Protein AF-A0A6M5IWA2-F1 (afdb_monomer)

Sequence (298 aa):
MAVDDEVVAKAHSWREEVDQLFGLRWDTLVEWVVITWVSVWLYSSWVAHPDAAFPSEGPIEWTAGLFRALSIDPPGWLTGVTPWLTDASRSWLLGLSVVLSAVFVTLSVKRRNRVGLRFLALVMLVIALEIGDSIWPVFLILALAAVPAICAAVAGVVENLRADDRRDDLHDGFFLPSIVLRQYVEGVLLLFAMPVLAPFILLYRLVTSYRVELPYDPSAELARLVAEELEEGSRSVQKTDALLAVSALAAIQTAGSSPRSSRDIASMLHHRVRDRRELRQRLERDRRDREWDALRRR

Structure (mmCIF, N/CA/C/O backbone):
data_AF-A0A6M5IWA2-F1
#
_entry.id   AF-A0A6M5IWA2-F1
#
loop_
_atom_site.group_PDB
_atom_site.id
_atom_site.type_symbol
_atom_site.label_atom_id
_atom_site.label_alt_id
_atom_site.label_comp_id
_atom_site.label_asym_id
_atom_site.label_entity_id
_atom_site.label_seq_id
_atom_site.pdbx_PDB_ins_code
_atom_site.Cartn_x
_atom_site.Cartn_y
_atom_site.Cartn_z
_atom_site.occupancy
_atom_site.B_iso_or_equiv
_atom_site.auth_seq_id
_atom_site.auth_comp_id
_atom_site.auth_asym_id
_atom_site.auth_atom_id
_atom_site.pdbx_PDB_model_num
ATOM 1 N N . MET A 1 1 ? 55.230 -0.125 21.392 1.00 35.22 1 MET A N 1
ATOM 2 C CA . MET A 1 1 ? 54.477 0.840 20.563 1.00 35.22 1 MET A CA 1
ATOM 3 C C . MET A 1 1 ? 53.828 0.017 19.459 1.00 35.22 1 MET A C 1
ATOM 5 O O . MET A 1 1 ? 54.472 -0.281 18.471 1.00 35.22 1 MET A O 1
ATOM 9 N N . ALA A 1 2 ? 52.821 -0.766 19.839 1.00 32.81 2 ALA A N 1
ATOM 10 C CA . ALA A 1 2 ? 51.404 -0.389 19.802 1.00 32.81 2 ALA A CA 1
ATOM 11 C C . ALA A 1 2 ? 50.907 -0.376 18.349 1.00 32.81 2 ALA A C 1
ATOM 13 O O . ALA A 1 2 ? 50.798 0.675 17.732 1.00 32.81 2 ALA A O 1
ATOM 14 N N . VAL A 1 3 ? 50.686 -1.581 17.816 1.00 32.78 3 VAL A N 1
ATOM 15 C CA . VAL A 1 3 ? 49.756 -1.818 16.707 1.00 32.78 3 VAL A CA 1
ATOM 16 C C . VAL A 1 3 ? 48.458 -2.257 17.378 1.00 32.78 3 VAL A C 1
ATOM 18 O O . VAL A 1 3 ? 48.142 -3.439 17.439 1.00 32.78 3 VAL A O 1
ATOM 21 N N . ASP A 1 4 ? 47.804 -1.287 18.010 1.00 43.91 4 ASP A N 1
ATOM 22 C CA . ASP A 1 4 ? 46.372 -1.325 18.277 1.00 43.91 4 ASP A CA 1
ATOM 23 C C . ASP A 1 4 ? 45.757 -0.495 17.158 1.00 43.91 4 ASP A C 1
ATOM 25 O O . ASP A 1 4 ? 45.704 0.723 17.250 1.00 43.91 4 ASP A O 1
ATOM 29 N N . ASP A 1 5 ? 45.361 -1.163 16.083 1.00 34.88 5 ASP A N 1
ATOM 30 C CA . ASP A 1 5 ? 44.364 -0.640 15.158 1.00 34.88 5 ASP A CA 1
ATOM 31 C C . ASP A 1 5 ? 43.337 -1.754 15.004 1.00 34.88 5 ASP A C 1
ATOM 33 O O . ASP A 1 5 ? 43.398 -2.609 14.121 1.00 34.88 5 ASP A O 1
ATOM 37 N N . GLU A 1 6 ? 42.468 -1.799 16.012 1.00 34.47 6 GLU A N 1
ATOM 38 C CA . GLU A 1 6 ? 41.040 -1.967 15.823 1.00 34.47 6 GLU A CA 1
ATOM 39 C C . GLU A 1 6 ? 40.648 -2.813 14.601 1.00 34.47 6 GLU A C 1
ATOM 41 O O . GLU A 1 6 ? 40.246 -2.327 13.540 1.00 34.47 6 GLU A O 1
ATOM 46 N N . VAL A 1 7 ? 40.567 -4.122 14.833 1.00 36.66 7 VAL A N 1
ATOM 47 C CA . VAL A 1 7 ? 39.405 -4.867 14.351 1.00 36.66 7 VAL A CA 1
ATOM 48 C C . VAL A 1 7 ? 38.190 -4.224 15.029 1.00 36.66 7 VAL A C 1
ATOM 50 O O . VAL A 1 7 ? 37.669 -4.737 16.018 1.00 36.66 7 VAL A O 1
ATOM 53 N N . VAL A 1 8 ? 37.753 -3.054 14.538 1.00 36.94 8 VAL A N 1
ATOM 54 C CA . VAL A 1 8 ? 36.391 -2.586 14.765 1.00 36.94 8 VAL A CA 1
ATOM 55 C C . VAL A 1 8 ? 35.547 -3.641 14.074 1.00 36.94 8 VAL A C 1
ATOM 57 O O . VAL A 1 8 ? 35.307 -3.585 12.867 1.00 36.94 8 VAL A O 1
ATOM 60 N N . ALA A 1 9 ? 35.131 -4.643 14.845 1.00 40.31 9 ALA A N 1
ATOM 61 C CA . ALA A 1 9 ? 33.914 -5.371 14.583 1.00 40.31 9 ALA A CA 1
ATOM 62 C C . ALA A 1 9 ? 32.833 -4.295 14.477 1.00 40.31 9 ALA A C 1
ATOM 64 O O . ALA A 1 9 ? 32.270 -3.850 15.477 1.00 40.31 9 ALA A O 1
ATOM 65 N N . LYS A 1 10 ? 32.631 -3.777 13.259 1.00 37.94 10 LYS A N 1
ATOM 66 C CA . LYS A 1 10 ? 31.481 -2.954 12.928 1.00 37.94 10 LYS A CA 1
ATOM 67 C C . LYS A 1 10 ? 30.311 -3.843 13.284 1.00 37.94 10 LYS A C 1
ATOM 69 O O . LYS A 1 10 ? 30.059 -4.814 12.580 1.00 37.94 10 LYS A O 1
ATOM 74 N N . ALA A 1 11 ? 29.676 -3.559 14.417 1.00 35.72 11 ALA A N 1
ATOM 75 C CA . ALA A 1 11 ? 28.404 -4.151 14.754 1.00 35.72 11 ALA A CA 1
ATOM 76 C C . ALA A 1 11 ? 27.515 -3.904 13.537 1.00 35.72 11 ALA A C 1
ATOM 78 O O . ALA A 1 11 ? 27.170 -2.752 13.250 1.00 35.72 11 ALA A O 1
ATOM 79 N N . HIS A 1 12 ? 27.260 -4.958 12.760 1.00 45.06 12 HIS A N 1
ATOM 80 C CA . HIS A 1 12 ? 26.308 -4.887 11.673 1.00 45.06 12 HIS A CA 1
ATOM 81 C C . HIS A 1 12 ? 25.022 -4.389 12.305 1.00 45.06 12 HIS A C 1
ATOM 83 O O . HIS A 1 12 ? 24.546 -4.940 13.301 1.00 45.06 12 HIS A O 1
ATOM 89 N N . SER A 1 13 ? 24.517 -3.254 11.820 1.00 54.12 13 SER A N 1
ATOM 90 C CA . SER A 1 13 ? 23.238 -2.789 12.333 1.00 54.12 13 SER A CA 1
ATOM 91 C C . SER A 1 13 ? 22.241 -3.907 12.043 1.00 54.12 13 SER A C 1
ATOM 93 O O . SER A 1 13 ? 22.247 -4.457 10.947 1.00 54.12 13 SER A O 1
ATOM 95 N N . TRP A 1 14 ? 21.404 -4.271 13.008 1.00 50.72 14 TRP A N 1
ATOM 96 C CA . TRP A 1 14 ? 20.382 -5.317 12.856 1.00 50.72 14 TRP A CA 1
ATOM 97 C C . TRP A 1 14 ? 19.572 -5.180 11.544 1.00 50.72 14 TRP A C 1
ATOM 99 O O . TRP A 1 14 ? 19.107 -6.159 10.972 1.00 50.72 14 TRP A O 1
ATOM 109 N N . ARG A 1 15 ? 19.456 -3.953 11.022 1.00 48.56 15 ARG A N 1
ATOM 110 C CA . ARG A 1 15 ? 18.876 -3.624 9.717 1.00 48.56 15 ARG A CA 1
ATOM 111 C C . ARG A 1 15 ? 19.654 -4.212 8.533 1.00 48.56 15 ARG A C 1
ATOM 113 O O . ARG A 1 15 ? 19.035 -4.718 7.609 1.00 48.56 15 ARG A O 1
ATOM 120 N N . GLU A 1 16 ? 20.984 -4.145 8.554 1.00 47.34 16 GLU A N 1
ATOM 121 C CA . GLU A 1 16 ? 21.856 -4.756 7.540 1.00 47.34 16 GLU A CA 1
ATOM 122 C C . GLU A 1 16 ? 21.772 -6.285 7.577 1.00 47.34 16 GLU A C 1
ATOM 124 O O . GLU A 1 16 ? 21.747 -6.908 6.520 1.00 47.34 16 GLU A O 1
ATOM 129 N N . GLU A 1 17 ? 21.661 -6.886 8.765 1.00 49.81 17 GLU A N 1
ATOM 130 C CA . GLU A 1 17 ? 21.493 -8.340 8.901 1.00 49.81 17 GLU A CA 1
ATOM 131 C C . GLU A 1 17 ? 20.147 -8.811 8.340 1.00 49.81 17 GLU A C 1
ATOM 133 O O . GLU A 1 17 ? 20.094 -9.800 7.613 1.00 49.81 17 GLU A O 1
ATOM 138 N N . VAL A 1 18 ? 19.055 -8.084 8.600 1.00 46.00 18 VAL A N 1
ATOM 139 C CA . VAL A 1 18 ? 17.736 -8.433 8.047 1.00 46.00 18 VAL A CA 1
ATOM 140 C C . VAL A 1 18 ? 17.672 -8.194 6.533 1.00 46.00 18 VAL A C 1
ATOM 142 O O . VAL A 1 18 ? 17.130 -9.031 5.807 1.00 46.00 18 VAL A O 1
ATOM 145 N N . ASP A 1 19 ? 18.277 -7.110 6.036 1.00 45.72 19 ASP A N 1
ATOM 146 C CA . ASP A 1 19 ? 18.380 -6.835 4.597 1.00 45.72 19 ASP A CA 1
ATOM 147 C C . ASP A 1 19 ? 19.163 -7.944 3.869 1.00 45.72 19 ASP A C 1
ATOM 149 O O . ASP A 1 19 ? 18.784 -8.349 2.765 1.00 45.72 19 ASP A O 1
ATOM 153 N N . GLN A 1 20 ? 20.219 -8.475 4.496 1.00 45.72 20 GLN A N 1
ATOM 154 C CA . GLN A 1 20 ? 21.008 -9.595 3.974 1.00 45.72 20 GLN A CA 1
ATOM 155 C C . GLN A 1 20 ? 20.280 -10.944 4.075 1.00 45.72 20 GLN A C 1
ATOM 157 O O . GLN A 1 20 ? 20.365 -11.740 3.142 1.00 45.72 20 GLN A O 1
ATOM 162 N N . LEU A 1 21 ? 19.543 -11.202 5.161 1.00 40.62 21 LEU A N 1
ATOM 163 C CA . LEU A 1 21 ? 18.844 -12.474 5.386 1.00 40.62 21 LEU A CA 1
ATOM 164 C C . LEU A 1 21 ? 17.634 -12.674 4.465 1.00 40.62 21 LEU A C 1
ATOM 166 O O . LEU A 1 21 ? 17.357 -13.802 4.062 1.00 40.62 21 LEU A O 1
ATOM 170 N N . PHE A 1 22 ? 16.913 -11.602 4.121 1.00 45.84 22 PHE A N 1
ATOM 171 C CA . PHE A 1 22 ? 15.670 -11.703 3.345 1.00 45.84 22 PHE A CA 1
ATOM 172 C C . PHE A 1 22 ? 15.765 -11.128 1.928 1.00 45.84 22 PHE A C 1
ATOM 174 O O . PHE A 1 22 ? 14.801 -11.240 1.168 1.00 45.84 22 PHE A O 1
ATOM 181 N N . GLY A 1 23 ? 16.881 -10.485 1.556 1.00 45.47 23 GLY A N 1
ATOM 182 C CA . GLY A 1 23 ? 17.015 -9.787 0.268 1.00 45.47 23 GLY A CA 1
ATOM 183 C C . GLY A 1 23 ? 15.963 -8.685 0.064 1.00 45.47 23 GLY A C 1
ATOM 184 O O . GLY A 1 23 ? 15.694 -8.252 -1.059 1.00 45.47 23 GLY A O 1
ATOM 185 N N . LEU A 1 24 ? 15.327 -8.254 1.155 1.00 56.72 24 LEU A N 1
ATOM 186 C CA . LEU A 1 24 ? 14.228 -7.303 1.214 1.00 56.72 24 LEU A CA 1
ATOM 187 C C . LEU A 1 24 ? 14.635 -6.193 2.171 1.00 56.72 24 LEU A C 1
ATOM 189 O O . LEU A 1 24 ? 15.011 -6.467 3.304 1.00 56.72 24 LEU A O 1
ATOM 193 N N . ARG A 1 25 ? 14.509 -4.940 1.726 1.00 65.31 25 ARG A N 1
ATOM 194 C CA . ARG A 1 25 ? 14.761 -3.779 2.586 1.00 65.31 25 ARG A CA 1
ATOM 195 C C . ARG A 1 25 ? 13.827 -3.822 3.797 1.00 65.31 25 ARG A C 1
ATOM 197 O O . ARG A 1 25 ? 12.614 -3.923 3.612 1.00 65.31 25 ARG A O 1
ATOM 204 N N . TRP A 1 26 ? 14.367 -3.635 4.997 1.00 67.31 26 TRP A N 1
ATOM 205 C CA . TRP A 1 26 ? 13.641 -3.562 6.265 1.00 67.31 26 TRP A CA 1
ATOM 206 C C . TRP A 1 26 ? 12.433 -2.626 6.189 1.00 67.31 26 TRP A C 1
ATOM 208 O O . TRP A 1 26 ? 11.349 -2.944 6.669 1.00 67.31 26 TRP A O 1
ATOM 218 N N . ASP A 1 27 ? 12.597 -1.493 5.506 1.00 68.06 27 ASP A N 1
ATOM 219 C CA . ASP A 1 27 ? 11.525 -0.519 5.319 1.00 68.06 27 ASP A CA 1
ATOM 220 C C . ASP A 1 27 ? 10.305 -1.165 4.638 1.00 68.06 27 ASP A C 1
ATOM 222 O O . ASP A 1 27 ? 9.167 -0.963 5.058 1.00 68.06 27 ASP A O 1
ATOM 226 N N . THR A 1 28 ? 10.548 -1.979 3.608 1.00 72.38 28 THR A N 1
ATOM 227 C CA . THR A 1 28 ? 9.516 -2.698 2.854 1.00 72.38 28 THR A CA 1
ATOM 228 C C . THR A 1 28 ? 8.830 -3.743 3.726 1.00 72.38 28 THR A C 1
ATOM 230 O O . THR A 1 28 ? 7.615 -3.889 3.636 1.00 72.38 28 THR A O 1
ATOM 233 N N . LEU A 1 29 ? 9.570 -4.437 4.598 1.00 77.00 29 LEU A N 1
ATOM 234 C CA . LEU A 1 29 ? 8.977 -5.376 5.555 1.00 77.00 29 LEU A CA 1
ATOM 235 C C . LEU A 1 29 ? 8.004 -4.660 6.494 1.00 77.00 29 LEU A C 1
ATOM 237 O O . LEU A 1 29 ? 6.878 -5.116 6.656 1.00 77.00 29 LEU A O 1
ATOM 241 N N . VAL A 1 30 ? 8.391 -3.508 7.045 1.00 80.00 30 VAL A N 1
ATOM 242 C CA . VAL A 1 30 ? 7.527 -2.722 7.939 1.00 80.00 30 VAL A CA 1
ATOM 243 C C . VAL A 1 30 ? 6.257 -2.235 7.226 1.00 80.00 30 VAL A C 1
ATOM 245 O O . VAL A 1 30 ? 5.169 -2.319 7.795 1.00 80.00 30 VAL A O 1
ATOM 248 N N . GLU A 1 31 ? 6.358 -1.782 5.970 1.00 81.94 31 GLU A N 1
ATOM 249 C CA . GLU A 1 31 ? 5.182 -1.434 5.150 1.00 81.94 31 GLU A CA 1
ATOM 250 C C . GLU A 1 31 ? 4.244 -2.641 4.981 1.00 81.94 31 GLU A C 1
ATOM 252 O O . GLU A 1 31 ? 3.041 -2.530 5.219 1.00 81.94 31 GLU A O 1
ATOM 257 N N . TRP A 1 32 ? 4.790 -3.813 4.639 1.00 83.50 32 TRP A N 1
ATOM 258 C CA . TRP A 1 32 ? 4.006 -5.038 4.466 1.00 83.50 32 TRP A CA 1
ATOM 259 C C . TRP A 1 32 ? 3.405 -5.571 5.763 1.00 83.50 32 TRP A C 1
ATOM 261 O O . TRP A 1 32 ? 2.316 -6.139 5.716 1.00 83.50 32 TRP A O 1
ATOM 271 N N . VAL A 1 33 ? 4.056 -5.373 6.909 1.00 86.88 33 VAL A N 1
ATOM 272 C CA . VAL A 1 33 ? 3.492 -5.727 8.218 1.00 86.88 33 VAL A CA 1
ATOM 273 C C . VAL A 1 33 ? 2.221 -4.923 8.476 1.00 86.88 33 VAL A C 1
ATOM 275 O O . VAL A 1 33 ? 1.203 -5.517 8.816 1.00 86.88 33 VAL A O 1
ATOM 278 N N . VAL A 1 34 ? 2.234 -3.606 8.237 1.00 89.19 34 VAL A N 1
ATOM 279 C CA . VAL A 1 34 ? 1.028 -2.772 8.390 1.00 89.19 34 VAL A CA 1
ATOM 280 C C . VAL A 1 34 ? -0.048 -3.173 7.391 1.00 89.19 34 VAL A C 1
ATOM 282 O O . VAL A 1 34 ? -1.197 -3.346 7.782 1.00 89.19 34 VAL A O 1
ATOM 285 N N . ILE A 1 35 ? 0.312 -3.370 6.119 1.00 88.69 35 ILE A N 1
ATOM 286 C CA . ILE A 1 35 ? -0.638 -3.819 5.093 1.00 88.69 35 ILE A CA 1
ATOM 287 C C . ILE A 1 35 ? -1.292 -5.134 5.519 1.00 88.69 35 ILE A C 1
ATOM 289 O O . ILE A 1 35 ? -2.515 -5.243 5.493 1.00 88.69 35 ILE A O 1
ATOM 293 N N . THR A 1 36 ? -0.496 -6.117 5.938 1.00 88.44 36 THR A N 1
ATOM 294 C CA . THR A 1 36 ? -0.982 -7.442 6.341 1.00 88.44 36 THR A CA 1
ATOM 295 C C . THR A 1 36 ? -1.856 -7.342 7.582 1.00 88.44 36 THR A C 1
ATOM 297 O O . THR A 1 36 ? -2.932 -7.924 7.610 1.00 88.44 36 THR A O 1
ATOM 300 N N . TRP A 1 37 ? -1.445 -6.560 8.577 1.00 91.19 37 TRP A N 1
ATOM 301 C CA . TRP A 1 37 ? -2.229 -6.323 9.783 1.00 91.19 37 TRP A CA 1
ATOM 302 C C . TRP A 1 37 ? -3.609 -5.723 9.469 1.00 91.19 37 TRP A C 1
ATOM 304 O O . TRP A 1 37 ? -4.624 -6.285 9.879 1.00 91.19 37 TRP A O 1
ATOM 314 N N . VAL A 1 38 ? -3.660 -4.656 8.662 1.00 90.19 38 VAL A N 1
ATOM 315 C CA . VAL A 1 38 ? -4.924 -4.043 8.215 1.00 90.19 38 VAL A CA 1
ATOM 316 C C . VAL A 1 38 ? -5.744 -5.019 7.368 1.00 90.19 38 VAL A C 1
ATOM 318 O O . VAL A 1 38 ? -6.967 -5.030 7.461 1.00 90.19 38 VAL A O 1
ATOM 321 N N . SER A 1 39 ? -5.090 -5.876 6.577 1.00 90.44 39 SER A N 1
ATOM 322 C CA . SER A 1 39 ? -5.770 -6.933 5.814 1.00 90.44 39 SER A CA 1
ATOM 323 C C . SER A 1 39 ? -6.467 -7.917 6.751 1.00 90.44 39 SER A C 1
ATOM 325 O O . SER A 1 39 ? -7.644 -8.211 6.573 1.00 90.44 39 SER A O 1
ATOM 327 N N . VAL A 1 40 ? -5.761 -8.422 7.768 1.00 89.38 40 VAL A N 1
ATOM 328 C CA . VAL A 1 40 ? -6.325 -9.387 8.721 1.00 89.38 40 VAL A CA 1
ATOM 329 C C . VAL A 1 40 ? -7.505 -8.771 9.465 1.00 89.38 40 VAL A C 1
ATOM 331 O O . VAL A 1 40 ? -8.554 -9.407 9.535 1.00 89.38 40 VAL A O 1
ATOM 334 N N . TRP A 1 41 ? -7.375 -7.530 9.944 1.00 90.25 41 TRP A N 1
ATOM 335 C CA . TRP A 1 41 ? -8.497 -6.793 10.529 1.00 90.25 41 TRP A CA 1
ATOM 336 C C . TRP A 1 41 ? -9.686 -6.734 9.563 1.00 90.25 41 TRP A C 1
ATOM 338 O O . TRP A 1 41 ? -10.751 -7.243 9.889 1.00 90.25 41 TRP A O 1
ATOM 348 N N . LEU A 1 42 ? -9.494 -6.215 8.347 1.00 87.75 42 LEU A N 1
ATOM 349 C CA . LEU A 1 42 ? -10.573 -6.022 7.376 1.00 87.75 42 LEU A CA 1
ATOM 350 C C . LEU A 1 42 ? -11.331 -7.324 7.075 1.00 87.75 42 LEU A C 1
ATOM 352 O O . LEU A 1 42 ? -12.558 -7.366 7.152 1.00 87.75 42 LEU A O 1
ATOM 356 N N . TYR A 1 43 ? -10.600 -8.395 6.756 1.00 86.88 43 TYR A N 1
ATOM 357 C CA . TYR A 1 43 ? -11.206 -9.678 6.407 1.00 86.88 43 TYR A CA 1
ATOM 358 C C . TYR A 1 43 ? -11.832 -10.375 7.618 1.00 86.88 43 TYR A C 1
ATOM 360 O O . TYR A 1 43 ? -12.908 -10.954 7.485 1.00 86.88 43 TYR A O 1
ATOM 368 N N . SER A 1 44 ? -11.202 -10.317 8.796 1.00 86.00 44 SER A N 1
ATOM 369 C CA . SER A 1 44 ? -11.779 -10.915 10.009 1.00 86.00 44 SER A CA 1
ATOM 370 C C . SER A 1 44 ? -13.055 -10.196 10.447 1.00 86.00 44 SER A C 1
ATOM 372 O O . SER A 1 44 ? -14.030 -10.853 10.807 1.00 86.00 44 SER A O 1
ATOM 374 N N . SER A 1 45 ? -13.094 -8.870 10.319 1.00 82.38 45 SER A N 1
ATOM 375 C CA . SER A 1 45 ? -14.269 -8.057 10.617 1.00 82.38 45 SER A CA 1
ATOM 376 C C . SER A 1 45 ? -15.427 -8.329 9.655 1.00 82.38 45 SER A C 1
ATOM 378 O O . SER A 1 45 ? -16.564 -8.450 10.107 1.00 82.38 45 SER A O 1
ATOM 380 N N . TRP A 1 46 ? -15.158 -8.508 8.355 1.00 81.19 46 TRP A N 1
ATOM 381 C CA . TRP A 1 46 ? -16.182 -8.925 7.384 1.00 81.19 46 TRP A CA 1
ATOM 382 C C . TRP A 1 46 ? -16.728 -10.327 7.652 1.00 81.19 46 TRP A C 1
ATOM 384 O O . TRP A 1 46 ? -17.920 -10.563 7.481 1.00 81.19 46 TRP A O 1
ATOM 394 N N . VAL A 1 47 ? -15.878 -11.262 8.084 1.00 81.44 47 VAL A N 1
ATOM 395 C CA . VAL A 1 47 ? -16.325 -12.612 8.456 1.00 81.44 47 VAL A CA 1
ATOM 396 C C . VAL A 1 47 ? -17.185 -12.579 9.721 1.00 81.44 47 VAL A C 1
ATOM 398 O O . VAL A 1 47 ? -18.173 -13.304 9.799 1.00 81.44 47 VAL A O 1
ATOM 401 N N . ALA A 1 48 ? -16.829 -11.746 10.701 1.00 75.81 48 ALA A N 1
ATOM 402 C CA . ALA A 1 48 ? -17.577 -11.612 11.948 1.00 75.81 48 ALA A CA 1
ATOM 403 C C . ALA A 1 48 ? -18.936 -10.911 11.759 1.00 75.81 48 ALA A C 1
ATOM 405 O O . ALA A 1 48 ? -19.893 -11.246 12.453 1.00 75.81 48 ALA A O 1
ATOM 406 N N . HIS A 1 49 ? -19.031 -9.980 10.806 1.00 74.56 49 HIS A N 1
ATOM 407 C CA . HIS A 1 49 ? -20.233 -9.187 10.544 1.00 74.56 49 HIS A CA 1
ATOM 408 C C . HIS A 1 49 ? -20.591 -9.205 9.048 1.00 74.56 49 HIS A C 1
ATOM 410 O O . HIS A 1 49 ? -20.430 -8.193 8.367 1.00 74.56 49 HIS A O 1
ATOM 416 N N . PRO A 1 50 ? -21.095 -10.335 8.517 1.00 65.88 50 PRO A N 1
ATOM 417 C CA . PRO A 1 50 ? -21.366 -10.488 7.085 1.00 65.88 50 PRO A CA 1
ATOM 418 C C . PRO A 1 50 ? -22.467 -9.549 6.566 1.00 65.88 50 PRO A C 1
ATOM 420 O O . PRO A 1 50 ? -22.478 -9.216 5.382 1.00 65.88 50 PRO A O 1
ATOM 423 N N . ASP A 1 51 ? -23.363 -9.098 7.448 1.00 69.00 51 ASP A N 1
ATOM 424 C CA . ASP A 1 51 ? -24.447 -8.165 7.115 1.00 69.00 51 ASP A CA 1
ATOM 425 C C . ASP A 1 51 ? -24.001 -6.692 7.160 1.00 69.00 51 ASP A C 1
ATOM 427 O O . ASP A 1 51 ? -24.714 -5.803 6.687 1.00 69.00 51 ASP A O 1
ATOM 431 N N . ALA A 1 52 ? -22.819 -6.411 7.718 1.00 61.62 52 ALA A N 1
ATOM 432 C CA . ALA A 1 52 ? -22.255 -5.075 7.748 1.00 61.62 52 ALA A CA 1
ATOM 433 C C . ALA A 1 52 ? -21.391 -4.856 6.502 1.00 61.62 52 ALA A C 1
ATOM 435 O O . ALA A 1 52 ? -20.438 -5.587 6.238 1.00 61.62 52 ALA A O 1
ATOM 436 N N . ALA A 1 53 ? -21.681 -3.795 5.744 1.00 61.44 53 ALA A N 1
ATOM 437 C CA . ALA A 1 53 ? -20.837 -3.409 4.613 1.00 61.44 53 ALA A CA 1
ATOM 438 C C . ALA A 1 53 ? -19.387 -3.105 5.052 1.00 61.44 53 ALA A C 1
ATOM 440 O O . ALA A 1 53 ? -18.458 -3.235 4.250 1.00 61.44 53 ALA A O 1
ATOM 441 N N . PHE A 1 54 ? -19.185 -2.725 6.322 1.00 63.66 54 PHE A N 1
ATOM 442 C CA . PHE A 1 54 ? -17.894 -2.334 6.885 1.00 63.66 54 PHE A CA 1
ATOM 443 C C . PHE A 1 54 ? -17.732 -2.787 8.347 1.00 63.66 54 PHE A C 1
ATOM 445 O O . PHE A 1 54 ? -18.741 -2.979 9.026 1.00 63.66 54 PHE A O 1
ATOM 452 N N . PRO A 1 55 ? -16.479 -2.946 8.828 1.00 66.56 55 PRO A N 1
ATOM 453 C CA . PRO A 1 55 ? -16.185 -3.240 10.232 1.00 66.56 55 PRO A CA 1
ATOM 454 C C . PRO A 1 55 ? -16.824 -2.211 11.171 1.00 66.56 55 PRO A C 1
ATOM 456 O O . PRO A 1 55 ? -16.747 -1.020 10.884 1.00 66.56 55 PRO A O 1
ATOM 459 N N . SER A 1 56 ? -17.410 -2.672 12.278 1.00 68.06 56 SER A N 1
ATOM 460 C CA . SER A 1 56 ? -17.976 -1.833 13.350 1.00 68.06 56 SER A CA 1
ATOM 461 C C . SER A 1 56 ? -16.966 -1.440 14.432 1.00 68.06 56 SER A C 1
ATOM 463 O O . SER A 1 56 ? -17.335 -0.798 15.404 1.00 68.06 56 SER A O 1
ATOM 465 N N . GLU A 1 57 ? -15.736 -1.938 14.324 1.00 80.56 57 GLU A N 1
ATOM 466 C CA . GLU A 1 57 ? -14.645 -1.656 15.249 1.00 80.56 57 GLU A CA 1
ATOM 467 C C . GLU A 1 57 ? -13.421 -1.239 14.437 1.00 80.56 57 GLU A C 1
ATOM 469 O O . GLU A 1 57 ? -13.081 -1.864 13.418 1.00 80.56 57 GLU A O 1
ATOM 474 N N . GLY A 1 58 ? -12.737 -0.201 14.910 1.00 85.81 58 GLY A N 1
ATOM 475 C CA . GLY A 1 58 ? -11.489 0.265 14.329 1.00 85.81 58 GLY A CA 1
ATOM 476 C C . GLY A 1 58 ? -10.358 -0.771 14.433 1.00 85.81 58 GLY A C 1
ATOM 477 O O . GLY A 1 58 ? -10.417 -1.717 15.226 1.00 85.81 58 GLY A O 1
ATOM 478 N N . PRO A 1 59 ? -9.304 -0.637 13.612 1.00 88.56 59 PRO A N 1
ATOM 479 C CA . PRO A 1 59 ? -8.196 -1.588 13.591 1.00 88.56 59 PRO A CA 1
ATOM 480 C C . PRO A 1 59 ? -7.432 -1.680 14.922 1.00 88.56 59 PRO A C 1
ATOM 482 O O . PRO A 1 59 ? -6.922 -2.752 15.252 1.00 88.56 59 PRO A O 1
ATOM 485 N N . ILE A 1 60 ? -7.328 -0.592 15.693 1.00 90.38 60 ILE A N 1
ATOM 486 C CA . ILE A 1 60 ? -6.602 -0.572 16.972 1.00 90.38 60 ILE A CA 1
ATOM 487 C C . ILE A 1 60 ? -7.472 -1.202 18.063 1.00 90.38 60 ILE A C 1
ATOM 489 O O . ILE A 1 60 ? -6.996 -2.092 18.774 1.00 90.38 60 ILE A O 1
ATOM 493 N N . GLU A 1 61 ? -8.749 -0.835 18.149 1.00 89.19 61 GLU A N 1
ATOM 494 C CA . GLU A 1 61 ? -9.699 -1.478 19.060 1.00 89.19 61 GLU A CA 1
ATOM 495 C C . GLU A 1 61 ? -9.778 -2.994 18.826 1.00 89.19 61 GLU A C 1
ATOM 497 O O . GLU A 1 61 ? -9.623 -3.781 19.767 1.00 89.19 61 GLU A O 1
ATOM 502 N N . TRP A 1 62 ? -9.854 -3.412 17.559 1.00 90.62 62 TRP A N 1
ATOM 503 C CA . TRP A 1 62 ? -9.827 -4.822 17.179 1.00 90.62 62 TRP A CA 1
ATOM 504 C C . TRP A 1 62 ? -8.566 -5.543 17.674 1.00 90.62 62 TRP A C 1
ATOM 506 O O . TRP A 1 62 ? -8.654 -6.674 18.156 1.00 90.62 62 TRP A O 1
ATOM 516 N N . THR A 1 63 ? -7.381 -4.913 17.627 1.00 89.81 63 THR A N 1
ATOM 517 C CA . THR A 1 63 ? -6.168 -5.560 18.168 1.00 89.81 63 THR A CA 1
ATOM 518 C C . THR A 1 63 ? -6.243 -5.796 19.666 1.00 89.81 63 THR A C 1
ATOM 520 O O . THR A 1 63 ? -5.800 -6.844 20.136 1.00 89.81 63 THR A O 1
ATOM 523 N N . ALA A 1 64 ? -6.822 -4.863 20.424 1.00 88.31 64 ALA A N 1
ATOM 524 C CA . ALA A 1 64 ? -7.039 -5.061 21.850 1.00 88.31 64 ALA A CA 1
ATOM 525 C C . ALA A 1 64 ? -8.023 -6.218 22.099 1.00 88.31 64 ALA A C 1
ATOM 527 O O . ALA A 1 64 ? -7.794 -7.034 22.997 1.00 88.31 64 ALA A O 1
ATOM 528 N N . GLY A 1 65 ? -9.069 -6.328 21.273 1.00 86.75 65 GLY A N 1
ATOM 529 C CA . GLY A 1 65 ? -10.000 -7.459 21.263 1.00 86.75 65 GLY A CA 1
ATOM 530 C C . GLY A 1 65 ? -9.311 -8.796 20.971 1.00 86.75 65 GLY A C 1
ATOM 531 O O . GLY A 1 65 ? -9.531 -9.773 21.687 1.00 86.75 65 GLY A O 1
ATOM 532 N N . LEU A 1 66 ? -8.403 -8.827 19.991 1.00 88.38 66 LEU A N 1
ATOM 533 C CA . LEU A 1 66 ? -7.632 -10.017 19.627 1.00 88.38 66 LEU A CA 1
ATOM 534 C C . LEU A 1 66 ? -6.743 -10.510 20.778 1.00 88.38 66 LEU A C 1
ATOM 536 O O . LEU A 1 66 ? -6.719 -11.707 21.056 1.00 88.38 66 LEU A O 1
ATOM 540 N N . PHE A 1 67 ? -6.040 -9.611 21.477 1.00 89.62 67 PHE A N 1
ATOM 541 C CA . PHE A 1 67 ? -5.238 -9.990 22.648 1.00 89.62 67 PHE A CA 1
ATOM 542 C C . PHE A 1 67 ? -6.101 -10.646 23.727 1.00 89.62 67 PHE A C 1
ATOM 544 O O . PHE A 1 67 ? -5.772 -11.734 24.203 1.00 89.62 67 PHE A O 1
ATOM 551 N N . ARG A 1 68 ? -7.258 -10.046 24.035 1.00 88.19 68 ARG A N 1
ATOM 552 C CA . ARG A 1 68 ? -8.209 -10.605 25.006 1.00 88.19 68 ARG A CA 1
ATOM 553 C C . ARG A 1 68 ? -8.737 -11.971 24.570 1.00 88.19 68 ARG A C 1
ATOM 555 O O . ARG A 1 68 ? -8.837 -12.867 25.402 1.00 88.19 68 ARG A O 1
ATOM 562 N N . ALA A 1 69 ? -9.024 -12.156 23.281 1.00 87.25 69 ALA A N 1
ATOM 563 C CA . ALA A 1 69 ? -9.461 -13.441 22.731 1.00 87.25 69 ALA A CA 1
ATOM 564 C C . ALA A 1 69 ? -8.387 -14.539 22.844 1.00 87.25 69 ALA A C 1
ATOM 566 O O . ALA A 1 69 ? -8.715 -15.718 22.956 1.00 87.25 69 ALA A O 1
ATOM 567 N N . LEU A 1 70 ? -7.107 -14.156 22.859 1.00 89.81 70 LEU A N 1
ATOM 568 C CA . LEU A 1 70 ? -5.971 -15.053 23.081 1.00 89.81 70 LEU A CA 1
ATOM 569 C C . LEU A 1 70 ? -5.626 -15.241 24.568 1.00 89.81 70 LEU A C 1
ATOM 571 O O . LEU A 1 70 ? -4.603 -15.850 24.878 1.00 89.81 70 LEU A O 1
ATOM 575 N N . SER A 1 71 ? -6.459 -14.738 25.488 1.00 91.38 71 SER A N 1
ATOM 576 C CA . SER A 1 71 ? -6.199 -14.728 26.935 1.00 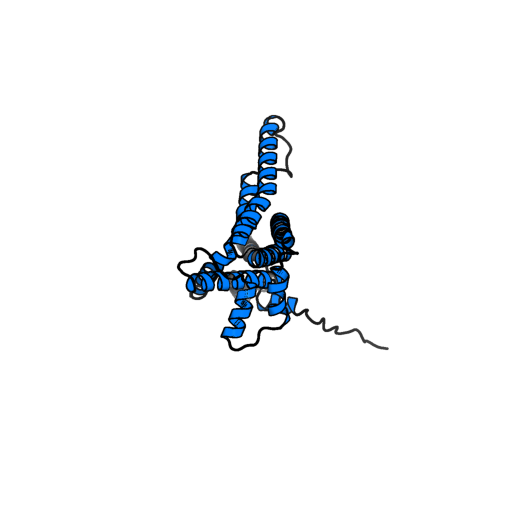91.38 71 SER A CA 1
ATOM 577 C C . SER A 1 71 ? -4.900 -14.002 27.314 1.00 91.38 71 SER A 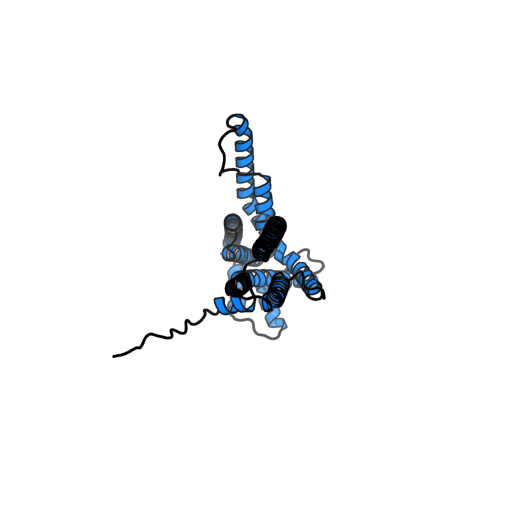C 1
ATOM 579 O O . SER A 1 71 ? -4.244 -14.356 28.293 1.00 91.38 71 SER A O 1
ATOM 581 N N . ILE A 1 72 ? -4.514 -12.994 26.528 1.00 92.81 72 ILE A N 1
ATOM 582 C CA . ILE A 1 72 ? -3.368 -12.122 26.785 1.00 92.81 72 ILE A CA 1
ATOM 583 C C . ILE A 1 72 ? -3.910 -10.750 27.175 1.00 92.81 72 ILE A C 1
ATOM 585 O O . ILE A 1 72 ? -4.688 -10.148 26.434 1.00 92.81 72 ILE A O 1
ATOM 589 N N . ASP A 1 73 ? -3.477 -10.226 28.320 1.00 88.69 73 ASP A N 1
ATOM 590 C CA . ASP A 1 73 ? -3.849 -8.869 28.710 1.00 88.69 73 ASP A CA 1
ATOM 591 C C . ASP A 1 73 ? -3.219 -7.858 27.737 1.00 88.69 73 ASP A C 1
ATOM 593 O O . ASP A 1 73 ? -1.990 -7.827 27.586 1.00 88.69 73 ASP A O 1
ATOM 597 N N . PRO A 1 74 ? -4.027 -7.025 27.050 1.00 87.19 74 PRO A N 1
ATOM 598 C CA . PRO A 1 74 ? -3.491 -6.028 26.143 1.00 87.19 74 PRO A CA 1
ATOM 599 C C . PRO A 1 74 ? -2.666 -5.005 26.935 1.00 87.19 74 PRO A C 1
ATOM 601 O O . PRO A 1 74 ? -3.038 -4.622 28.049 1.00 87.19 74 PRO A O 1
ATOM 604 N N . PRO A 1 75 ? -1.551 -4.516 26.372 1.00 88.12 75 PRO A N 1
ATOM 605 C CA . PRO A 1 75 ? -0.716 -3.554 27.067 1.00 88.12 75 PRO A CA 1
ATOM 606 C C . PRO A 1 75 ? -1.486 -2.250 27.315 1.00 88.12 75 PRO A C 1
ATOM 608 O O . PRO A 1 75 ? -2.219 -1.775 26.449 1.00 88.12 75 PRO A O 1
ATOM 611 N N . GLY A 1 76 ? -1.282 -1.635 28.484 1.00 85.25 76 GLY A N 1
ATOM 612 C CA . GLY A 1 76 ? -2.091 -0.493 28.935 1.00 85.25 76 GLY A CA 1
ATOM 613 C C . GLY A 1 76 ? -2.089 0.717 27.990 1.00 85.25 76 GLY A C 1
ATOM 614 O O . GLY A 1 76 ? -3.081 1.440 27.907 1.00 85.25 76 GLY A O 1
ATOM 615 N N . TRP A 1 77 ? -1.006 0.918 27.229 1.00 87.69 77 TRP A N 1
ATOM 616 C CA . TRP A 1 77 ? -0.951 1.965 26.206 1.00 87.69 77 TRP A CA 1
ATOM 617 C C . TRP A 1 77 ? -1.940 1.700 25.062 1.00 87.69 77 TRP A C 1
ATOM 619 O O . TRP A 1 77 ? -2.572 2.639 24.598 1.00 87.69 77 TRP A O 1
ATOM 629 N N . LEU A 1 78 ? -2.132 0.444 24.648 1.00 87.12 78 LEU A N 1
ATOM 630 C CA . LEU A 1 78 ? -3.038 0.079 23.556 1.00 87.12 78 LEU A CA 1
ATOM 631 C C . LEU A 1 78 ? -4.488 0.361 23.951 1.00 87.12 78 LEU A C 1
ATOM 633 O O . LEU A 1 78 ? -5.223 1.008 23.215 1.00 87.12 78 LEU A O 1
ATOM 637 N N . THR A 1 79 ? -4.867 -0.033 25.168 1.00 86.69 79 THR A N 1
ATOM 638 C CA . THR A 1 79 ? -6.204 0.238 25.715 1.00 86.69 79 THR A CA 1
ATOM 639 C C . THR A 1 79 ? -6.453 1.716 26.008 1.00 86.69 79 THR A C 1
ATOM 641 O O . THR A 1 79 ? -7.602 2.138 26.054 1.00 86.69 79 THR A O 1
ATOM 644 N N . GLY A 1 80 ? -5.398 2.507 26.231 1.00 87.44 80 GLY A N 1
ATOM 645 C CA . GLY A 1 80 ? -5.503 3.949 26.465 1.00 87.44 80 GLY A CA 1
ATOM 646 C C . GLY A 1 80 ? -5.559 4.784 25.183 1.00 87.44 80 GLY A C 1
ATOM 647 O O . GLY A 1 80 ? -6.088 5.894 25.207 1.00 87.44 80 GLY A O 1
ATOM 648 N N . VAL A 1 81 ? -5.041 4.264 24.065 1.00 89.00 81 VAL A N 1
ATOM 649 C CA . VAL A 1 81 ? -4.964 4.989 22.788 1.00 89.00 81 VAL A CA 1
ATOM 650 C C . VAL A 1 81 ? -6.339 5.174 22.155 1.00 89.00 81 VAL A C 1
ATOM 652 O O . VAL A 1 81 ? -6.660 6.302 21.792 1.00 89.00 81 VAL A O 1
ATOM 655 N N . THR A 1 82 ? -7.167 4.129 22.059 1.00 88.50 82 THR A N 1
ATOM 656 C CA . THR A 1 82 ? -8.492 4.242 21.420 1.00 88.50 82 THR A CA 1
ATOM 657 C C . THR A 1 82 ? -9.379 5.295 22.103 1.00 88.50 82 THR A C 1
ATOM 659 O O . THR A 1 82 ? -9.784 6.230 21.414 1.00 88.50 82 THR A O 1
ATOM 662 N N . PRO A 1 83 ? -9.595 5.282 23.439 1.00 88.88 83 PRO A N 1
ATOM 663 C CA . PRO A 1 83 ? -10.385 6.317 24.117 1.00 88.88 83 PRO A CA 1
ATOM 664 C C . PRO A 1 83 ? -9.792 7.724 23.988 1.00 88.88 83 PRO A C 1
ATOM 666 O O . PRO A 1 83 ? -10.513 8.719 23.990 1.00 88.88 83 PRO A O 1
ATOM 669 N N . TRP A 1 84 ? -8.463 7.830 23.896 1.00 91.12 84 TRP A N 1
ATOM 670 C CA . TRP A 1 84 ? -7.800 9.113 23.685 1.00 91.12 84 TRP A CA 1
ATOM 671 C C . TRP A 1 84 ? -8.022 9.646 22.262 1.00 91.12 84 TRP A C 1
ATOM 673 O O . TRP A 1 84 ? -8.210 10.852 22.090 1.00 91.12 84 TRP A O 1
ATOM 683 N N . LEU A 1 85 ? -8.017 8.770 21.254 1.00 89.88 85 LEU A N 1
ATOM 684 C CA . LEU A 1 85 ? -8.250 9.121 19.852 1.00 89.88 85 LEU A CA 1
ATOM 685 C C 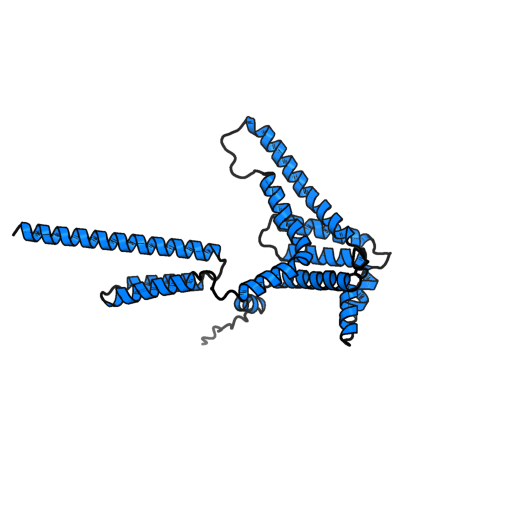. LEU A 1 85 ? -9.713 9.491 19.576 1.00 89.88 85 LEU A C 1
ATOM 687 O O . LEU A 1 85 ? -9.958 10.438 18.832 1.00 89.88 85 LEU A O 1
ATOM 691 N N . THR A 1 86 ? -10.665 8.783 20.184 1.00 87.00 86 THR A N 1
ATOM 692 C CA . THR A 1 86 ? -12.112 8.955 19.948 1.00 87.00 86 THR A CA 1
ATOM 693 C C . THR A 1 86 ? -12.764 10.043 20.812 1.00 87.00 86 THR A C 1
ATOM 695 O O . THR A 1 86 ? -13.954 10.322 20.675 1.00 87.00 86 THR A O 1
ATOM 698 N N . ASP A 1 87 ? -11.994 10.711 21.677 1.00 90.69 87 ASP A N 1
ATOM 699 C CA . ASP A 1 87 ? -12.450 11.844 22.489 1.00 90.69 87 ASP A CA 1
ATOM 700 C C . ASP A 1 87 ? -12.997 12.986 21.608 1.00 90.69 87 ASP A C 1
ATOM 702 O O . ASP A 1 87 ? -12.296 13.538 20.754 1.00 90.69 87 ASP A O 1
ATOM 706 N N . ALA A 1 88 ? -14.247 13.393 21.852 1.00 87.25 88 ALA A N 1
ATOM 707 C CA . ALA A 1 88 ? -14.950 14.409 21.064 1.00 87.25 88 ALA A CA 1
ATOM 708 C C . ALA A 1 88 ? -14.210 15.760 21.001 1.00 87.25 88 ALA A C 1
ATOM 710 O O . ALA A 1 88 ? -14.294 16.473 19.995 1.00 87.25 88 ALA A O 1
ATOM 711 N N . SER A 1 89 ? -13.434 16.098 22.040 1.00 90.75 89 SER A N 1
ATOM 712 C CA . SER A 1 89 ? -12.601 17.310 22.071 1.00 90.75 89 SER A CA 1
ATOM 713 C C . SER A 1 89 ? -11.481 17.309 21.019 1.00 90.75 89 SER A C 1
ATOM 715 O O . SER A 1 89 ? -10.905 18.358 20.716 1.00 90.75 89 SER A O 1
ATOM 717 N N . ARG A 1 90 ? -11.181 16.145 20.429 1.00 90.62 90 ARG A N 1
ATOM 718 C CA . ARG A 1 90 ? -10.093 15.920 19.471 1.00 90.62 90 ARG A CA 1
ATOM 719 C C . ARG A 1 90 ? -10.577 15.518 18.079 1.00 90.62 90 ARG A C 1
ATOM 721 O O . ARG A 1 90 ? -9.786 15.026 17.284 1.00 90.62 90 ARG A O 1
ATOM 728 N N . SER A 1 91 ? -11.832 15.804 17.730 1.00 86.69 91 SER A N 1
ATOM 729 C CA . SER A 1 91 ? -12.397 15.530 16.393 1.00 86.69 91 SER A CA 1
ATOM 730 C C . SER A 1 91 ? -11.571 16.101 15.223 1.00 86.69 91 SER A C 1
ATOM 732 O O . SER A 1 91 ? -11.582 15.552 14.121 1.00 86.69 91 SER A O 1
ATOM 734 N N . TRP A 1 92 ? -10.780 17.153 15.461 1.00 91.19 92 TRP A N 1
ATOM 735 C CA . TRP A 1 92 ? -9.826 17.707 14.493 1.00 91.19 92 TRP A CA 1
ATOM 736 C C . TRP A 1 92 ? -8.729 16.716 14.057 1.00 91.19 92 TRP A C 1
ATOM 738 O O . TRP A 1 92 ? -8.190 16.864 12.958 1.00 91.19 92 TRP A O 1
ATOM 748 N N . LEU A 1 93 ? -8.415 15.695 14.868 1.00 93.19 93 LEU A N 1
ATOM 749 C CA . LEU A 1 93 ? -7.438 14.651 14.542 1.00 93.19 93 LEU A CA 1
ATOM 750 C C . LEU A 1 93 ? -7.846 13.860 13.300 1.00 93.19 93 LEU A C 1
ATOM 752 O O . LEU A 1 93 ? -6.981 13.528 12.495 1.00 93.19 93 LEU A O 1
ATOM 756 N N . LEU A 1 94 ? -9.144 13.613 13.097 1.00 92.38 94 LEU A N 1
ATOM 757 C CA . LEU A 1 94 ? -9.639 12.919 11.906 1.00 92.38 94 LEU A CA 1
ATOM 758 C C . LEU A 1 94 ? -9.261 13.686 10.633 1.00 92.38 94 LEU A C 1
ATOM 760 O O . LEU A 1 94 ? -8.660 13.130 9.712 1.00 92.38 94 LEU A O 1
ATOM 764 N N . GLY A 1 95 ? -9.571 14.986 10.609 1.00 92.06 95 GLY A N 1
ATOM 765 C CA . GLY A 1 95 ? -9.237 15.866 9.491 1.00 92.06 95 GLY A CA 1
ATOM 766 C C . GLY A 1 95 ? -7.728 15.965 9.272 1.00 92.06 95 GLY A C 1
ATOM 767 O O . GLY A 1 95 ? -7.262 15.852 8.138 1.00 92.06 95 GLY A O 1
ATOM 768 N N . LEU A 1 96 ? -6.952 16.107 10.353 1.00 94.69 96 LEU A N 1
ATOM 769 C CA . LEU A 1 96 ? -5.495 16.168 10.267 1.00 94.69 96 LEU A CA 1
ATOM 770 C C . LEU A 1 96 ? -4.904 14.874 9.688 1.00 94.69 96 LEU A C 1
ATOM 772 O O . LEU A 1 96 ? -4.079 14.943 8.780 1.00 94.69 96 LEU A O 1
ATOM 776 N N . SER A 1 97 ? -5.338 13.708 10.166 1.00 94.31 97 SER A N 1
ATOM 777 C CA . SER A 1 97 ? -4.866 12.402 9.696 1.00 94.31 97 SER A CA 1
ATOM 778 C C . SER A 1 97 ? -5.171 12.179 8.213 1.00 94.31 97 SER A C 1
ATOM 780 O O . SER A 1 97 ? -4.294 11.748 7.462 1.00 94.31 97 SER A O 1
ATOM 782 N N . VAL A 1 98 ? -6.372 12.552 7.755 1.00 94.75 98 VAL A N 1
ATOM 783 C CA . VAL A 1 98 ? -6.751 12.501 6.331 1.00 94.75 98 VAL A CA 1
ATOM 784 C C . VAL A 1 98 ? -5.834 13.390 5.485 1.00 94.75 98 VAL A C 1
ATOM 786 O O . VAL A 1 98 ? -5.281 12.936 4.479 1.00 94.75 98 VAL A O 1
ATOM 789 N N . VAL A 1 99 ?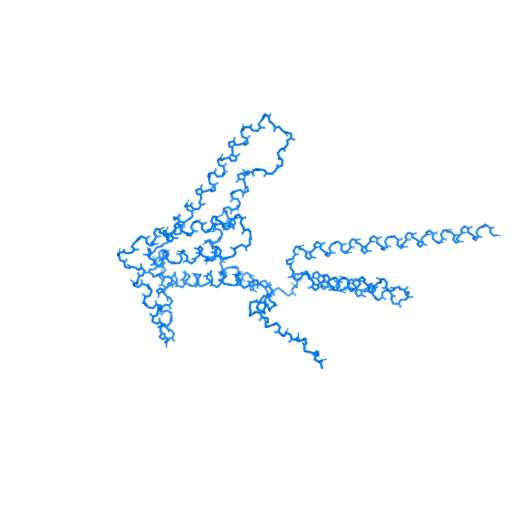 -5.620 14.641 5.904 1.00 95.06 99 VAL A N 1
ATOM 790 C CA . VAL A 1 99 ? -4.765 15.592 5.178 1.00 95.06 99 VAL A CA 1
ATOM 791 C C . VAL A 1 99 ? -3.313 15.117 5.145 1.00 95.06 99 VAL A C 1
ATOM 793 O O . VAL A 1 99 ? -2.696 15.103 4.080 1.00 95.06 99 VAL A O 1
ATOM 796 N N . LEU A 1 100 ? -2.763 14.686 6.282 1.00 95.31 100 LEU A N 1
ATOM 797 C CA . LEU A 1 100 ? -1.390 14.189 6.367 1.00 95.31 100 LEU A CA 1
ATOM 798 C C . LEU A 1 100 ? -1.189 12.935 5.515 1.00 95.31 100 LEU A C 1
ATOM 800 O O . LEU A 1 100 ? -0.194 12.852 4.795 1.00 95.31 100 LEU A O 1
ATOM 804 N N . SER A 1 101 ? -2.138 11.996 5.533 1.00 93.06 101 SER A N 1
ATOM 805 C CA . SER A 1 101 ? -2.078 10.801 4.687 1.00 93.06 101 SER A CA 1
ATOM 806 C C . SER A 1 101 ? -2.041 11.169 3.201 1.00 93.06 101 SER A C 1
ATOM 808 O O . SER A 1 101 ? -1.146 10.722 2.476 1.00 93.06 101 SER A O 1
ATOM 810 N N . ALA A 1 102 ? -2.928 12.070 2.760 1.00 92.81 102 ALA A N 1
ATOM 811 C CA . ALA A 1 102 ? -2.957 12.558 1.381 1.00 92.81 102 ALA A CA 1
ATOM 812 C C . ALA A 1 102 ? -1.650 13.272 0.979 1.00 92.81 102 ALA A C 1
ATOM 814 O O . ALA A 1 102 ? -1.136 13.071 -0.125 1.00 92.81 102 ALA A O 1
ATOM 815 N N . VAL A 1 103 ? -1.063 14.070 1.874 1.00 91.94 103 VAL A N 1
ATOM 816 C CA . VAL A 1 103 ? 0.222 14.744 1.631 1.00 91.94 103 VAL A CA 1
ATOM 817 C C . VAL A 1 103 ? 1.361 13.731 1.521 1.00 91.94 103 VAL A C 1
ATOM 819 O O . VAL A 1 103 ? 2.136 13.781 0.562 1.00 91.94 103 VAL A O 1
ATOM 822 N N . PHE A 1 104 ? 1.471 12.788 2.458 1.00 92.00 104 PHE A N 1
ATOM 823 C CA . PHE A 1 104 ? 2.547 11.798 2.455 1.00 92.00 104 PHE A CA 1
ATOM 824 C C . PHE A 1 104 ? 2.481 10.874 1.242 1.00 92.00 104 PHE A C 1
ATOM 826 O O . PHE A 1 104 ? 3.514 10.642 0.606 1.00 92.00 104 PHE A O 1
ATOM 833 N N . VAL A 1 105 ? 1.285 10.408 0.869 1.00 88.50 105 VAL A N 1
ATOM 834 C CA . VAL A 1 105 ? 1.128 9.553 -0.311 1.00 88.50 105 VAL A CA 1
ATOM 835 C C . VAL A 1 105 ? 1.464 10.320 -1.589 1.00 88.50 105 VAL A C 1
ATOM 837 O O . VAL A 1 105 ? 2.244 9.821 -2.399 1.00 88.50 105 VAL A O 1
ATOM 840 N N . THR A 1 106 ? 1.019 11.573 -1.725 1.00 87.75 106 THR A N 1
ATOM 841 C CA . THR A 1 106 ? 1.355 12.423 -2.880 1.00 87.75 106 THR A CA 1
ATOM 842 C C . THR A 1 106 ? 2.864 12.671 -2.971 1.00 87.75 106 THR A C 1
ATOM 844 O O . THR A 1 106 ? 3.466 12.540 -4.037 1.00 87.75 106 THR A O 1
ATOM 847 N N . LEU A 1 107 ? 3.523 12.971 -1.847 1.00 86.94 107 LEU A N 1
ATOM 848 C CA . LEU A 1 107 ? 4.976 13.164 -1.802 1.00 86.94 107 LEU A CA 1
ATOM 849 C C . LEU A 1 107 ? 5.753 11.880 -2.118 1.00 86.94 107 LEU A C 1
ATOM 851 O O . LEU A 1 107 ? 6.868 11.952 -2.648 1.00 86.94 107 LEU A O 1
ATOM 855 N N . SER A 1 108 ? 5.184 10.713 -1.805 1.00 83.00 108 SER A N 1
ATOM 856 C CA . SER A 1 108 ? 5.800 9.422 -2.109 1.00 83.00 108 SER A CA 1
ATOM 857 C C . SER A 1 108 ? 5.883 9.156 -3.617 1.00 83.00 108 SER A C 1
ATOM 859 O O . SER A 1 108 ? 6.880 8.598 -4.074 1.00 83.00 108 SER A O 1
ATOM 861 N N . VAL A 1 109 ? 4.919 9.655 -4.405 1.00 76.62 109 VAL A N 1
ATOM 862 C CA . VAL A 1 109 ? 4.860 9.472 -5.868 1.00 76.62 109 VAL A CA 1
ATOM 863 C C . VAL A 1 109 ? 6.109 10.024 -6.565 1.00 76.62 109 VAL A C 1
ATOM 865 O O . VAL A 1 109 ? 6.694 9.359 -7.419 1.00 76.62 109 VAL A O 1
ATOM 868 N N . LYS A 1 110 ? 6.586 11.210 -6.161 1.00 69.50 110 LYS A N 1
ATOM 869 C CA . LYS A 1 110 ? 7.788 11.842 -6.743 1.00 69.50 110 LYS A CA 1
ATOM 870 C C . LYS A 1 110 ? 9.084 11.120 -6.358 1.00 69.50 110 LYS A C 1
ATOM 872 O O . LYS A 1 110 ? 10.107 11.264 -7.023 1.00 69.50 110 LYS A O 1
ATOM 877 N N . ARG A 1 111 ? 9.078 10.368 -5.256 1.00 63.94 111 ARG A N 1
ATOM 878 C CA . ARG A 1 111 ? 10.276 9.771 -4.658 1.00 63.94 111 ARG A CA 1
ATOM 879 C C . ARG A 1 111 ? 10.121 8.257 -4.612 1.00 63.94 111 ARG A C 1
ATOM 881 O O . ARG A 1 111 ? 9.855 7.697 -3.553 1.00 63.94 111 ARG A O 1
ATOM 888 N N . ARG A 1 112 ? 10.391 7.618 -5.757 1.00 52.81 112 ARG A N 1
ATOM 889 C CA . ARG A 1 112 ? 10.247 6.178 -6.081 1.00 52.81 112 ARG A CA 1
ATOM 890 C C . ARG A 1 112 ? 10.813 5.162 -5.059 1.00 52.81 112 ARG A C 1
ATOM 892 O O . ARG A 1 112 ? 10.623 3.974 -5.254 1.00 52.81 112 ARG A O 1
ATOM 899 N N . ASN A 1 113 ? 11.479 5.602 -3.985 1.00 55.56 113 ASN A N 1
ATOM 900 C CA . ASN A 1 113 ? 12.141 4.771 -2.970 1.00 55.56 113 ASN A CA 1
ATOM 901 C C . ASN A 1 113 ? 11.861 5.165 -1.500 1.00 55.56 113 ASN A C 1
ATOM 903 O O . ASN A 1 113 ? 12.586 4.720 -0.607 1.00 55.56 113 ASN A O 1
ATOM 907 N N . ARG A 1 114 ? 10.849 5.997 -1.209 1.00 67.94 114 ARG A N 1
ATOM 908 C CA . ARG A 1 114 ? 10.520 6.400 0.174 1.00 67.94 114 ARG A CA 1
ATOM 909 C C . ARG A 1 114 ? 9.380 5.588 0.775 1.00 67.94 114 ARG A C 1
ATOM 911 O O . ARG A 1 114 ? 8.280 6.097 0.971 1.00 67.94 114 ARG A O 1
ATOM 918 N N . VAL A 1 115 ? 9.704 4.355 1.146 1.00 74.81 115 VAL A N 1
ATOM 919 C CA . VAL A 1 115 ? 8.823 3.459 1.908 1.00 74.81 115 VAL A CA 1
ATOM 920 C C . VAL A 1 115 ? 8.310 4.119 3.198 1.00 74.81 115 VAL A C 1
ATOM 922 O O . VAL A 1 115 ? 7.132 4.021 3.511 1.00 74.81 115 VAL A O 1
ATOM 925 N N . GLY A 1 116 ? 9.136 4.925 3.877 1.00 79.69 116 GLY A N 1
ATOM 926 C CA . GLY A 1 116 ? 8.712 5.643 5.086 1.00 79.69 116 GLY A CA 1
ATOM 927 C C . GLY A 1 116 ? 7.519 6.593 4.889 1.00 79.69 116 GLY A C 1
ATOM 928 O O . GLY A 1 116 ? 6.686 6.701 5.779 1.00 79.69 116 GLY A O 1
ATOM 929 N N . LEU A 1 117 ? 7.382 7.248 3.726 1.00 85.81 117 LEU A N 1
ATOM 930 C CA . LEU A 1 117 ? 6.221 8.114 3.453 1.00 85.81 117 LEU A CA 1
ATOM 931 C C . LEU A 1 117 ? 4.951 7.296 3.201 1.00 85.81 117 LEU A C 1
ATOM 933 O O . LEU A 1 117 ? 3.873 7.699 3.622 1.00 85.81 117 LEU A O 1
ATOM 937 N N . ARG A 1 118 ? 5.085 6.141 2.541 1.00 86.12 118 ARG A N 1
ATOM 938 C CA . ARG A 1 118 ? 3.975 5.208 2.302 1.00 86.12 118 ARG A CA 1
ATOM 939 C C . ARG A 1 118 ? 3.498 4.600 3.617 1.00 86.12 118 ARG A C 1
ATOM 941 O O . ARG A 1 118 ? 2.308 4.623 3.899 1.00 86.12 118 ARG A O 1
ATOM 948 N N . PHE A 1 119 ? 4.436 4.172 4.460 1.00 88.44 119 PHE A N 1
ATOM 949 C CA . PHE A 1 119 ? 4.158 3.721 5.819 1.00 88.44 119 PHE A CA 1
ATOM 950 C C . PHE A 1 119 ? 3.442 4.799 6.642 1.00 88.44 119 PHE A C 1
ATOM 952 O O . PHE A 1 119 ? 2.387 4.527 7.200 1.00 88.44 119 PHE A O 1
ATOM 959 N N . LEU A 1 120 ? 3.952 6.036 6.671 1.00 90.75 120 LEU A N 1
ATOM 960 C CA . LEU A 1 120 ? 3.294 7.134 7.389 1.00 90.75 120 LEU A CA 1
ATOM 961 C C . LEU A 1 120 ? 1.884 7.414 6.853 1.00 90.75 120 LEU A C 1
ATOM 963 O O . LEU A 1 120 ? 0.980 7.668 7.643 1.00 90.75 120 LEU A O 1
ATOM 967 N N . ALA A 1 121 ? 1.674 7.332 5.537 1.00 91.25 121 ALA A N 1
ATOM 968 C CA . ALA A 1 121 ? 0.345 7.472 4.948 1.00 91.25 121 ALA A CA 1
ATOM 969 C C . ALA A 1 121 ? -0.615 6.364 5.415 1.00 91.25 121 ALA A C 1
ATOM 971 O O . ALA A 1 121 ? -1.763 6.664 5.750 1.00 91.25 121 ALA A O 1
ATOM 972 N N . LEU A 1 122 ? -0.142 5.114 5.491 1.00 91.81 122 LEU A N 1
ATOM 973 C CA . LEU A 1 122 ? -0.911 3.977 6.007 1.00 91.81 122 LEU A CA 1
ATOM 974 C C . LEU A 1 122 ? -1.199 4.104 7.508 1.00 91.81 122 LEU A C 1
ATOM 976 O O . LEU A 1 122 ? -2.320 3.854 7.930 1.00 91.81 122 LEU A O 1
ATOM 980 N N . VAL A 1 123 ? -0.234 4.545 8.317 1.00 92.31 123 VAL A N 1
ATOM 981 C CA . VAL A 1 123 ? -0.445 4.773 9.757 1.00 92.31 123 VAL A CA 1
ATOM 982 C C . VAL A 1 123 ? -1.474 5.879 9.988 1.00 92.31 123 VAL A C 1
ATOM 984 O O . VAL A 1 123 ? -2.382 5.716 10.798 1.00 92.31 123 VAL A O 1
ATOM 987 N N . MET A 1 124 ? -1.388 6.984 9.245 1.00 94.31 124 MET A N 1
ATOM 988 C CA . MET A 1 124 ? -2.382 8.059 9.331 1.00 94.31 124 MET A CA 1
ATOM 989 C C . MET A 1 124 ? -3.767 7.597 8.869 1.00 94.31 124 MET A C 1
ATOM 991 O O . MET A 1 124 ? -4.768 8.006 9.450 1.00 94.31 124 MET A O 1
ATOM 995 N N . LEU A 1 125 ? -3.836 6.711 7.872 1.00 93.19 125 LEU A N 1
ATOM 996 C CA . LEU A 1 125 ? -5.093 6.080 7.481 1.00 93.19 125 LEU A CA 1
ATOM 997 C C . LEU A 1 125 ? -5.674 5.238 8.618 1.00 93.19 125 LE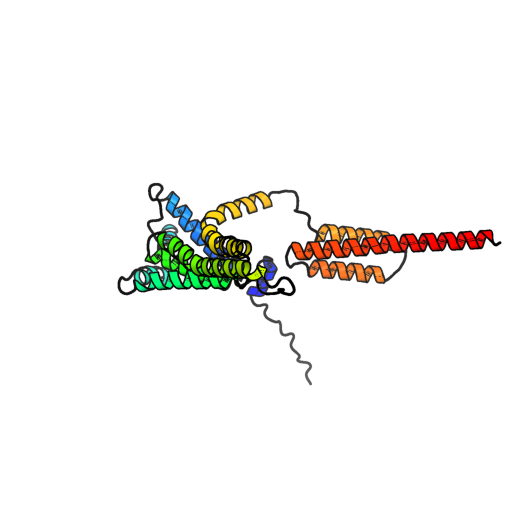U A C 1
ATOM 999 O O . LEU A 1 125 ? -6.852 5.374 8.913 1.00 93.19 125 LEU A O 1
ATOM 1003 N N . VAL A 1 126 ? -4.866 4.386 9.248 1.00 92.56 126 VAL A N 1
ATOM 1004 C CA . VAL A 1 126 ? -5.289 3.538 10.373 1.00 92.56 126 VAL A CA 1
ATOM 1005 C C . VAL A 1 126 ? -5.868 4.391 11.498 1.00 92.56 126 VAL A C 1
ATOM 1007 O O . VAL A 1 126 ? -6.949 4.096 11.991 1.00 92.56 126 VAL A O 1
ATOM 1010 N N . ILE A 1 127 ? -5.193 5.489 11.849 1.00 92.44 127 ILE A N 1
ATOM 1011 C CA . ILE A 1 127 ? -5.686 6.439 12.855 1.00 92.44 127 ILE A CA 1
ATOM 1012 C C . ILE A 1 127 ? -7.017 7.061 12.410 1.00 92.44 127 ILE A C 1
ATOM 1014 O O . ILE A 1 127 ? -7.930 7.208 13.215 1.00 92.44 127 ILE A O 1
ATOM 1018 N N . ALA A 1 128 ? -7.147 7.433 11.136 1.00 91.94 128 ALA A N 1
ATOM 1019 C CA . ALA A 1 128 ? -8.385 8.010 10.622 1.00 91.94 128 ALA A CA 1
ATOM 1020 C C . ALA A 1 128 ? -9.549 7.002 10.618 1.00 91.94 128 ALA A C 1
ATOM 1022 O O . ALA A 1 128 ? -10.675 7.390 10.916 1.00 91.94 128 ALA A O 1
ATOM 1023 N N . LEU A 1 129 ? -9.280 5.728 10.312 1.00 90.19 129 LEU A N 1
ATOM 1024 C CA . LEU A 1 129 ? -10.258 4.639 10.393 1.00 90.19 129 LEU A CA 1
ATOM 1025 C C . LEU A 1 129 ? -10.690 4.379 11.839 1.00 90.19 129 LEU A C 1
ATOM 1027 O O . LEU A 1 129 ? -11.876 4.188 12.073 1.00 90.19 129 LEU A O 1
ATOM 1031 N N . GLU A 1 130 ? -9.757 4.437 12.792 1.00 90.81 130 GLU A N 1
ATOM 1032 C CA . GLU A 1 130 ? -10.058 4.291 14.220 1.00 90.81 130 GLU A CA 1
ATOM 1033 C C . GLU A 1 130 ? -10.991 5.399 14.728 1.00 90.81 130 GLU A C 1
ATOM 1035 O O . GLU A 1 130 ? -11.955 5.130 15.430 1.00 90.81 130 GLU A O 1
ATOM 1040 N N . ILE A 1 131 ? -10.721 6.659 14.368 1.00 88.50 131 ILE A N 1
ATOM 1041 C CA . ILE A 1 131 ? -11.524 7.801 14.839 1.00 88.50 131 ILE A CA 1
ATOM 1042 C C . ILE A 1 131 ? -12.875 7.869 14.117 1.00 88.50 131 ILE A C 1
ATOM 1044 O O . ILE A 1 131 ? -13.878 8.267 14.704 1.00 88.50 131 ILE A O 1
ATOM 1048 N N . GLY A 1 132 ? -12.882 7.577 12.815 1.00 82.50 132 GLY A N 1
ATOM 1049 C CA . GLY A 1 132 ? -14.046 7.765 11.953 1.00 82.50 132 GLY A CA 1
ATOM 1050 C C . GLY A 1 132 ? -15.046 6.613 11.968 1.00 82.50 132 GLY A C 1
ATOM 1051 O O . GLY A 1 132 ? -16.112 6.784 11.375 1.00 82.50 132 GLY A O 1
ATOM 1052 N N . ASP A 1 133 ? -14.681 5.468 12.556 1.00 77.81 133 ASP A N 1
ATOM 1053 C CA . ASP A 1 133 ? -15.475 4.229 12.645 1.00 77.81 133 ASP A CA 1
ATOM 1054 C C . ASP A 1 133 ? -16.197 3.865 11.328 1.00 77.81 133 ASP A C 1
ATOM 1056 O O . ASP A 1 133 ? -17.359 3.472 11.264 1.00 77.81 133 ASP A O 1
ATOM 1060 N N . SER A 1 134 ? -15.532 4.151 10.207 1.00 80.69 134 SER A N 1
ATOM 1061 C CA . SER A 1 134 ? -16.094 4.022 8.865 1.00 80.69 134 SER A CA 1
ATOM 1062 C C . SER A 1 134 ? -14.990 4.044 7.817 1.00 80.69 134 SER A C 1
ATOM 1064 O O . SER A 1 134 ? -13.886 4.531 8.053 1.00 80.69 134 SER A O 1
ATOM 1066 N N . ILE A 1 135 ? -15.294 3.565 6.607 1.00 82.50 135 ILE A N 1
ATOM 1067 C CA . ILE A 1 135 ? -14.347 3.577 5.480 1.00 82.50 135 ILE A CA 1
ATOM 1068 C C . ILE A 1 135 ? -14.221 4.951 4.799 1.00 82.50 135 ILE A C 1
ATOM 1070 O O . ILE A 1 135 ? -13.352 5.160 3.950 1.00 82.50 135 ILE A O 1
ATOM 1074 N N . TRP A 1 136 ? -15.084 5.906 5.155 1.00 86.44 136 TRP A N 1
ATOM 1075 C CA . TRP A 1 136 ? -15.136 7.236 4.548 1.00 86.44 136 TRP A CA 1
ATOM 1076 C C . TRP A 1 136 ? -13.779 7.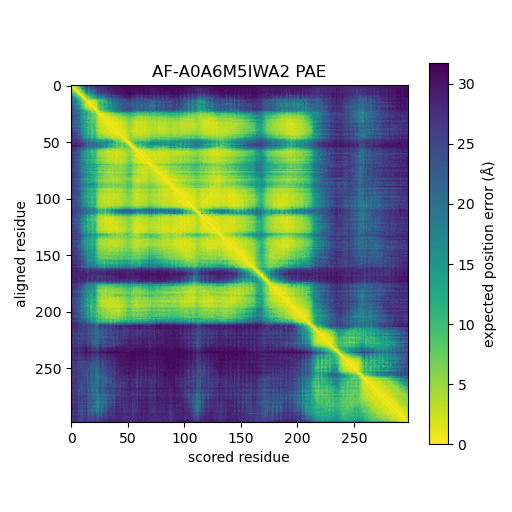968 4.480 1.00 86.44 136 TRP A C 1
ATOM 1078 O O . TRP A 1 136 ? -13.486 8.569 3.440 1.00 86.44 136 TRP A O 1
ATOM 1088 N N . PRO A 1 137 ? -12.890 7.867 5.492 1.00 89.00 137 PRO A N 1
ATOM 1089 C CA . PRO A 1 137 ? -11.557 8.456 5.430 1.00 89.00 137 PRO A CA 1
ATOM 1090 C C . PRO A 1 137 ? -10.719 7.984 4.235 1.00 89.00 137 PRO A C 1
ATOM 1092 O O . PRO A 1 137 ? -9.981 8.790 3.674 1.00 89.00 137 PRO A O 1
ATOM 1095 N N . VAL A 1 138 ? -10.861 6.729 3.785 1.00 89.06 138 VAL A N 1
ATOM 1096 C CA . VAL A 1 138 ? -10.150 6.212 2.598 1.00 89.06 138 VAL A CA 1
ATOM 1097 C C . VAL A 1 138 ? -10.540 7.014 1.359 1.00 89.06 138 VAL A C 1
ATOM 1099 O O . VAL A 1 138 ? -9.673 7.480 0.619 1.00 89.06 138 VAL A O 1
ATOM 1102 N N . PHE A 1 139 ? -11.842 7.222 1.146 1.00 90.75 139 PHE A N 1
ATOM 1103 C CA . PHE A 1 139 ? -12.352 7.977 0.002 1.00 90.75 139 PHE A CA 1
ATOM 1104 C C . PHE A 1 139 ? -11.906 9.438 0.042 1.00 90.75 139 PHE A C 1
ATOM 1106 O O . PHE A 1 139 ? -11.492 9.977 -0.985 1.00 90.75 139 PHE A O 1
ATOM 1113 N N . LEU A 1 140 ? -11.925 10.062 1.223 1.00 92.50 140 LEU A N 1
ATOM 1114 C CA . LEU A 1 140 ? -11.444 11.432 1.402 1.00 92.50 140 LEU A CA 1
ATOM 1115 C C . LEU A 1 140 ? -9.948 11.561 1.096 1.00 92.50 140 LEU A C 1
ATOM 1117 O O . LEU A 1 140 ? -9.551 12.497 0.403 1.00 92.50 140 LEU A O 1
ATOM 1121 N N . ILE A 1 141 ? -9.124 10.613 1.554 1.00 92.44 141 ILE A N 1
ATOM 1122 C CA . ILE A 1 141 ? -7.684 10.591 1.263 1.00 92.44 141 ILE A CA 1
ATOM 1123 C C . ILE A 1 141 ? -7.447 10.438 -0.241 1.00 92.44 141 ILE A C 1
ATOM 1125 O O . ILE A 1 141 ? -6.653 11.188 -0.811 1.00 92.44 141 ILE A O 1
ATOM 1129 N N . LEU A 1 142 ? -8.150 9.511 -0.900 1.00 91.88 142 LEU A N 1
ATOM 1130 C CA . LEU A 1 142 ? -8.034 9.292 -2.345 1.00 91.88 142 LEU A CA 1
ATOM 1131 C C . LEU A 1 142 ? -8.455 10.527 -3.147 1.00 91.88 142 LEU A C 1
ATOM 1133 O O . LEU A 1 142 ? -7.752 10.905 -4.089 1.00 91.88 142 LEU A O 1
ATOM 1137 N N . ALA A 1 143 ? -9.558 11.172 -2.761 1.00 92.00 143 ALA A N 1
ATOM 1138 C CA . ALA A 1 143 ? -10.047 12.392 -3.393 1.00 92.00 143 ALA A CA 1
ATOM 1139 C C . ALA A 1 143 ? -9.064 13.556 -3.204 1.00 92.00 143 ALA A C 1
ATOM 1141 O O . ALA A 1 143 ? -8.726 14.246 -4.165 1.00 92.00 143 ALA A O 1
ATOM 1142 N N . LEU A 1 144 ? -8.540 13.745 -1.991 1.00 92.19 144 LEU A N 1
ATOM 1143 C CA . LEU A 1 144 ? -7.592 14.817 -1.694 1.00 92.19 144 LEU A CA 1
ATOM 1144 C C . LEU A 1 144 ? -6.240 14.593 -2.390 1.00 92.19 144 LEU A C 1
ATOM 1146 O O . LEU A 1 144 ? -5.664 15.532 -2.934 1.00 92.19 144 LEU A O 1
ATOM 1150 N N . ALA A 1 145 ? -5.764 13.346 -2.453 1.00 89.38 145 ALA A N 1
ATOM 1151 C CA . ALA A 1 145 ? -4.560 12.973 -3.195 1.00 89.38 145 ALA A CA 1
ATOM 1152 C C . ALA A 1 145 ? -4.740 13.067 -4.723 1.00 89.38 145 ALA A C 1
ATOM 1154 O O . ALA A 1 145 ? -3.752 13.165 -5.453 1.00 89.38 145 ALA A O 1
ATOM 1155 N N . ALA A 1 146 ? -5.980 13.062 -5.227 1.00 88.06 146 ALA A N 1
ATOM 1156 C CA . ALA A 1 146 ? -6.258 13.289 -6.642 1.00 88.06 146 ALA A CA 1
ATOM 1157 C C . ALA A 1 146 ? -6.098 14.764 -7.035 1.00 88.06 146 ALA A C 1
ATOM 1159 O O . ALA A 1 146 ? -5.762 15.038 -8.184 1.00 88.06 146 ALA A O 1
ATOM 1160 N N . VAL A 1 147 ? -6.274 15.717 -6.109 1.00 89.94 147 VAL A N 1
ATOM 1161 C CA . VAL A 1 147 ? -6.200 17.160 -6.413 1.00 89.94 147 VAL A CA 1
ATOM 1162 C C . VAL A 1 147 ? -4.858 17.548 -7.056 1.00 89.94 147 VAL A C 1
ATOM 1164 O O . VAL A 1 147 ? -4.880 18.119 -8.149 1.00 89.94 147 VAL A O 1
ATOM 1167 N N . PRO A 1 148 ? -3.682 17.194 -6.493 1.00 85.31 148 PRO A N 1
ATOM 1168 C CA . PRO A 1 148 ? -2.398 17.473 -7.138 1.00 85.31 148 PRO A CA 1
ATOM 1169 C C . PRO A 1 148 ? -2.243 16.792 -8.504 1.00 85.31 148 PRO A C 1
ATOM 1171 O O . PRO A 1 148 ? -1.666 17.384 -9.415 1.00 85.31 148 PRO A O 1
ATOM 1174 N N . ALA A 1 149 ? -2.772 15.574 -8.665 1.00 82.25 149 ALA A N 1
ATOM 1175 C CA . ALA A 1 149 ? -2.719 14.839 -9.928 1.00 82.25 149 ALA A CA 1
ATOM 1176 C C . ALA A 1 149 ? -3.584 15.504 -11.014 1.00 82.25 149 ALA A C 1
ATOM 1178 O O . ALA A 1 149 ? -3.138 15.646 -12.150 1.00 82.25 149 ALA A O 1
ATOM 1179 N N . ILE A 1 150 ? -4.782 15.979 -10.663 1.00 84.81 150 ILE A N 1
ATOM 1180 C CA . ILE A 1 150 ? -5.667 16.721 -11.569 1.00 84.81 150 ILE A CA 1
ATOM 1181 C C . ILE A 1 150 ? -5.015 18.048 -11.967 1.00 84.81 150 ILE A C 1
ATOM 1183 O O . ILE A 1 150 ? -4.942 18.348 -13.155 1.00 84.81 150 ILE A O 1
ATOM 1187 N N . CYS A 1 151 ? -4.473 18.810 -11.011 1.00 84.88 151 CYS A N 1
ATOM 1188 C CA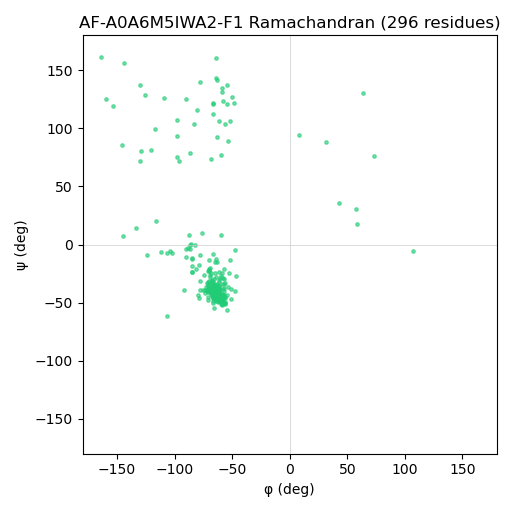 . CYS A 1 151 ? -3.762 20.058 -11.303 1.00 84.88 151 CYS A CA 1
ATOM 1189 C C . CYS A 1 151 ? -2.579 19.835 -12.258 1.00 84.88 151 CYS A C 1
ATOM 1191 O O . CYS A 1 151 ? -2.410 20.587 -13.216 1.00 84.88 151 CYS A O 1
ATOM 1193 N N . ALA A 1 152 ? -1.794 18.778 -12.033 1.00 80.62 152 ALA A N 1
ATOM 1194 C CA . ALA A 1 152 ? -0.681 18.401 -12.900 1.00 80.62 152 ALA A CA 1
ATOM 1195 C C . ALA A 1 152 ? -1.149 17.988 -14.307 1.00 80.62 152 ALA A C 1
ATOM 1197 O O . ALA A 1 152 ? -0.553 18.400 -15.300 1.00 80.62 152 ALA A O 1
ATOM 1198 N N . ALA A 1 153 ? -2.235 17.218 -14.410 1.00 79.62 153 ALA A N 1
ATOM 1199 C CA . ALA A 1 153 ? -2.806 16.820 -15.694 1.00 79.62 153 ALA A CA 1
ATOM 1200 C C . ALA A 1 153 ? -3.355 18.023 -16.480 1.00 79.62 153 ALA A C 1
ATOM 1202 O O . ALA A 1 153 ? -3.103 18.132 -17.677 1.00 79.62 153 ALA A O 1
ATOM 1203 N N . VAL A 1 154 ? -4.053 18.950 -15.813 1.00 81.88 154 VAL A N 1
ATOM 1204 C CA . VAL A 1 154 ? -4.562 20.185 -16.432 1.00 81.88 154 VAL A CA 1
ATOM 1205 C C . VAL A 1 154 ? -3.409 21.063 -16.913 1.00 81.88 154 VAL A C 1
ATOM 1207 O O . VAL A 1 154 ? -3.445 21.524 -18.052 1.00 81.88 154 VAL A O 1
ATOM 1210 N N . ALA A 1 155 ? -2.365 21.248 -16.098 1.00 80.00 155 ALA A N 1
ATOM 1211 C CA . ALA A 1 155 ? -1.169 21.986 -16.503 1.00 80.00 155 ALA A CA 1
ATOM 1212 C C . ALA A 1 155 ? -0.517 21.365 -17.750 1.00 80.00 155 ALA A C 1
ATOM 1214 O O . ALA A 1 155 ? -0.227 22.081 -18.704 1.00 80.00 155 ALA A O 1
ATOM 1215 N N . GLY A 1 156 ? -0.390 20.034 -17.785 1.00 69.81 156 GLY A N 1
ATOM 1216 C CA . GLY A 1 156 ? 0.144 19.306 -18.936 1.00 69.81 156 GLY A CA 1
ATOM 1217 C C . GLY A 1 156 ? -0.696 19.426 -20.207 1.00 69.81 156 GLY A C 1
ATOM 1218 O O . GLY A 1 156 ? -0.150 19.551 -21.300 1.00 69.81 156 GLY A O 1
ATOM 1219 N N . VAL A 1 157 ? -2.028 19.439 -20.092 1.00 76.50 157 VAL A N 1
ATOM 1220 C CA . VAL A 1 157 ? -2.918 19.677 -21.243 1.00 76.50 157 VAL A CA 1
ATOM 1221 C C . VAL A 1 157 ? -2.783 21.114 -21.750 1.00 76.50 157 VAL A C 1
ATOM 1223 O O . VAL A 1 157 ? -2.677 21.319 -22.956 1.00 76.50 157 VAL A O 1
ATOM 1226 N N . VAL A 1 158 ? -2.744 22.107 -20.855 1.00 78.19 158 VAL A N 1
ATOM 1227 C CA . VAL A 1 158 ? -2.572 23.523 -21.229 1.00 78.19 158 VAL A CA 1
ATOM 1228 C C . VAL A 1 158 ? -1.223 23.761 -21.910 1.00 78.19 158 VAL A C 1
ATOM 1230 O O . VAL A 1 158 ? -1.152 24.523 -22.872 1.00 78.19 158 VAL A O 1
ATOM 1233 N N . GLU A 1 159 ? -0.162 23.111 -21.440 1.00 71.94 159 GLU A N 1
ATOM 1234 C CA . GLU A 1 159 ? 1.174 23.204 -22.031 1.00 71.94 159 GLU A CA 1
ATOM 1235 C C . GLU A 1 159 ? 1.234 22.535 -23.411 1.00 71.94 159 GLU A C 1
ATOM 1237 O O . GLU A 1 159 ? 1.721 23.145 -24.360 1.00 71.94 159 GLU A O 1
ATOM 1242 N N . ASN A 1 160 ? 0.626 21.354 -23.567 1.00 68.12 160 ASN A N 1
ATOM 1243 C CA . ASN A 1 160 ? 0.519 20.674 -24.862 1.00 68.12 160 ASN A CA 1
ATOM 1244 C C . ASN A 1 160 ? -0.297 21.473 -25.890 1.00 68.12 160 ASN A C 1
ATOM 1246 O O . ASN A 1 160 ? 0.068 21.501 -27.060 1.00 68.12 160 ASN A O 1
ATOM 1250 N N . LEU A 1 161 ? -1.368 22.155 -25.469 1.00 69.31 161 LEU A N 1
ATOM 1251 C CA . LEU A 1 161 ? -2.161 23.025 -26.349 1.00 69.31 161 LEU A CA 1
ATOM 1252 C C . LEU A 1 161 ? -1.411 24.301 -26.766 1.00 69.31 161 LEU A C 1
ATOM 1254 O O . LEU A 1 161 ? -1.749 24.905 -27.778 1.00 69.31 161 LEU A O 1
ATOM 1258 N N . ARG A 1 162 ? -0.400 24.725 -25.996 1.00 66.19 162 ARG A N 1
ATOM 1259 C CA . ARG A 1 162 ? 0.470 25.870 -26.321 1.00 66.19 162 ARG A CA 1
ATOM 1260 C C . ARG A 1 162 ? 1.708 25.475 -27.134 1.00 66.19 162 ARG A C 1
ATOM 1262 O O . ARG A 1 162 ? 2.412 26.356 -27.617 1.00 66.19 162 ARG A O 1
ATOM 1269 N N . ALA A 1 163 ? 1.984 24.178 -27.275 1.00 58.69 163 ALA A N 1
ATOM 1270 C CA . ALA A 1 163 ? 3.195 23.655 -27.903 1.00 58.69 163 ALA A CA 1
ATOM 1271 C C . ALA A 1 163 ? 3.143 23.591 -29.443 1.00 58.69 163 ALA A C 1
ATOM 1273 O O . ALA A 1 163 ? 4.146 23.223 -30.055 1.00 58.69 163 ALA A O 1
ATOM 1274 N N . ASP A 1 164 ? 2.036 23.993 -30.080 1.00 54.78 164 ASP A N 1
ATOM 1275 C CA . ASP A 1 164 ? 1.957 24.083 -31.549 1.00 54.78 164 ASP A CA 1
ATOM 1276 C C . ASP A 1 164 ? 2.943 25.114 -32.151 1.00 54.78 164 ASP A C 1
ATOM 1278 O O . ASP A 1 164 ? 3.255 25.028 -33.335 1.00 54.78 164 ASP A O 1
ATOM 1282 N N . ASP A 1 165 ? 3.521 26.016 -31.342 1.00 52.03 165 ASP A N 1
ATOM 1283 C CA . ASP A 1 165 ? 4.417 27.089 -31.812 1.00 52.03 165 ASP A CA 1
ATOM 1284 C C . ASP A 1 165 ? 5.927 26.875 -31.560 1.00 52.03 165 ASP A C 1
ATOM 1286 O O . ASP A 1 165 ? 6.741 27.685 -32.009 1.00 52.03 165 ASP A O 1
ATOM 1290 N N . ARG A 1 166 ? 6.367 25.826 -30.844 1.00 51.47 166 ARG A N 1
ATOM 1291 C CA . ARG A 1 166 ? 7.805 25.615 -30.539 1.00 51.47 166 ARG A CA 1
ATOM 1292 C C . ARG A 1 166 ? 8.174 24.137 -30.497 1.00 51.47 166 ARG A C 1
ATOM 1294 O O . ARG A 1 166 ? 8.194 23.519 -29.436 1.00 51.47 166 ARG A O 1
ATOM 1301 N N . ARG A 1 167 ? 8.479 23.579 -31.668 1.00 50.06 167 ARG A N 1
ATOM 1302 C CA . ARG A 1 167 ? 8.742 22.144 -31.848 1.00 50.06 167 ARG A CA 1
ATOM 1303 C C . ARG A 1 167 ? 10.174 21.671 -31.603 1.00 50.06 167 ARG A C 1
ATOM 1305 O O . ARG A 1 167 ? 10.371 20.463 -31.626 1.00 50.06 167 ARG A O 1
ATOM 1312 N N . ASP A 1 168 ? 11.132 22.550 -31.314 1.00 45.78 168 ASP A N 1
ATOM 1313 C CA . ASP A 1 168 ? 12.532 22.153 -31.518 1.00 45.78 168 ASP A CA 1
ATOM 1314 C C . ASP A 1 168 ? 13.396 21.856 -30.284 1.00 45.78 168 ASP A C 1
ATOM 1316 O O . ASP A 1 168 ? 14.460 21.298 -30.495 1.00 45.78 168 ASP A O 1
ATOM 1320 N N . ASP A 1 169 ? 12.988 22.078 -29.022 1.00 44.69 169 ASP A N 1
ATOM 1321 C CA . ASP A 1 169 ? 13.971 21.918 -27.915 1.00 44.69 169 ASP A CA 1
ATOM 1322 C C . ASP A 1 169 ? 13.503 21.354 -26.553 1.00 44.69 169 ASP A C 1
ATOM 1324 O O . ASP A 1 169 ? 14.296 21.311 -25.614 1.00 44.69 169 ASP A O 1
ATOM 1328 N N . LEU A 1 170 ? 12.269 20.869 -26.360 1.00 45.28 170 LEU A N 1
ATOM 1329 C CA . LEU A 1 170 ? 11.846 20.444 -25.008 1.00 45.28 170 LEU A CA 1
ATOM 1330 C C . LEU A 1 170 ? 12.208 18.986 -24.658 1.00 45.28 170 LEU A C 1
ATOM 1332 O O . LEU A 1 170 ? 11.365 18.086 -24.623 1.00 45.28 170 LEU A O 1
ATOM 1336 N N . HIS A 1 171 ? 13.471 18.770 -24.301 1.00 47.03 171 HIS A N 1
ATOM 1337 C CA . HIS A 1 171 ? 13.825 17.823 -23.242 1.00 47.03 171 HIS A CA 1
ATOM 1338 C C . HIS A 1 171 ? 13.563 18.476 -21.863 1.00 47.03 171 HIS A C 1
ATOM 1340 O O . HIS A 1 171 ? 13.826 19.659 -21.683 1.00 47.03 171 HIS A O 1
ATOM 1346 N N . ASP A 1 172 ? 13.026 17.692 -20.915 1.00 44.81 172 ASP A N 1
ATOM 1347 C CA . ASP A 1 172 ? 12.997 17.895 -19.442 1.00 44.81 172 ASP A CA 1
ATOM 1348 C C . ASP A 1 172 ? 11.700 18.299 -18.699 1.00 44.81 172 ASP A C 1
ATOM 1350 O O . ASP A 1 172 ? 11.698 18.247 -17.468 1.00 44.81 172 ASP A O 1
ATOM 1354 N N . GLY A 1 173 ? 10.562 18.588 -19.348 1.00 48.44 173 GLY A N 1
ATOM 1355 C CA . GLY A 1 173 ? 9.429 19.215 -18.624 1.00 48.44 173 GLY A CA 1
ATOM 1356 C C . GLY A 1 173 ? 8.041 18.563 -18.623 1.00 48.44 173 GLY A C 1
ATOM 1357 O O . GLY A 1 173 ? 7.176 19.048 -17.902 1.00 48.44 173 GLY A O 1
ATOM 1358 N N . PHE A 1 174 ? 7.753 17.518 -19.405 1.00 53.19 174 PHE A N 1
ATOM 1359 C CA . PHE A 1 174 ? 6.345 17.237 -19.735 1.00 53.19 174 PHE A CA 1
ATOM 1360 C C . PHE A 1 174 ? 5.540 16.496 -18.652 1.00 53.19 174 PHE A C 1
ATOM 1362 O O . PHE A 1 174 ? 5.737 15.306 -18.386 1.00 53.19 174 PHE A O 1
ATOM 1369 N N . PHE A 1 175 ? 4.518 17.177 -18.124 1.00 56.34 175 PHE A N 1
ATOM 1370 C CA . PHE A 1 175 ? 3.366 16.576 -17.450 1.00 56.34 175 PHE A CA 1
ATOM 1371 C C . PHE A 1 175 ? 2.503 15.800 -18.459 1.00 56.34 175 PHE A C 1
ATOM 1373 O O . PHE A 1 175 ? 1.427 16.244 -18.850 1.00 56.34 175 PHE A O 1
ATOM 1380 N N . LEU A 1 176 ? 2.950 14.627 -18.916 1.00 64.81 176 LEU A N 1
ATOM 1381 C CA . LEU A 1 176 ? 2.088 13.769 -19.733 1.00 64.81 176 LEU A CA 1
ATOM 1382 C C . LEU A 1 176 ? 0.912 13.259 -18.879 1.00 64.81 176 LEU A C 1
ATOM 1384 O O . LEU A 1 176 ? 1.154 12.551 -17.895 1.00 64.81 176 LEU A O 1
ATOM 1388 N N . PRO A 1 177 ? -0.354 13.527 -19.259 1.00 66.25 177 PRO A N 1
ATOM 1389 C CA . PRO A 1 177 ? -1.518 13.102 -18.478 1.00 66.25 177 PRO A CA 1
ATOM 1390 C C . PRO A 1 177 ? -1.556 11.588 -18.227 1.00 66.25 177 PRO A C 1
ATOM 1392 O O . PRO A 1 177 ? -1.953 11.142 -17.153 1.00 66.25 177 PRO A O 1
ATOM 1395 N N . SER A 1 178 ? -1.068 10.790 -19.183 1.00 70.12 178 SER A N 1
ATOM 1396 C CA . SER A 1 178 ? -0.952 9.332 -19.056 1.00 70.12 178 SER A CA 1
ATOM 1397 C C . SER A 1 178 ? 0.047 8.899 -17.977 1.00 70.12 178 SER A C 1
ATOM 1399 O O . SER A 1 178 ? -0.206 7.935 -17.254 1.00 70.12 178 SER A O 1
ATOM 1401 N N . ILE A 1 179 ? 1.162 9.621 -17.821 1.00 71.88 179 ILE A N 1
ATOM 1402 C CA . ILE A 1 179 ? 2.173 9.347 -16.792 1.00 71.88 179 ILE A CA 1
ATOM 1403 C C . ILE A 1 179 ? 1.651 9.770 -15.418 1.00 71.88 179 ILE A C 1
ATOM 1405 O O . ILE A 1 179 ? 1.812 9.020 -14.458 1.00 71.88 179 ILE A O 1
ATOM 1409 N N . VAL A 1 180 ? 0.985 10.925 -15.327 1.00 75.75 180 VAL A N 1
ATOM 1410 C CA . VAL A 1 180 ? 0.375 11.419 -14.081 1.00 75.75 180 VAL A CA 1
ATOM 1411 C C . VAL A 1 180 ? -0.715 10.464 -13.590 1.00 75.75 180 VAL A C 1
ATOM 1413 O O . VAL A 1 180 ? -0.721 10.086 -12.418 1.00 75.75 180 VAL A O 1
ATOM 1416 N N . LEU A 1 181 ? -1.589 9.996 -14.488 1.00 78.44 181 LEU A N 1
ATOM 1417 C CA . LEU A 1 181 ? -2.623 9.018 -14.148 1.00 78.44 181 LEU A CA 1
ATOM 1418 C C . LEU A 1 181 ? -2.007 7.695 -13.682 1.00 78.44 181 LEU A C 1
ATOM 1420 O O . LEU A 1 181 ? -2.402 7.161 -12.648 1.00 78.44 181 LEU A O 1
ATOM 1424 N N . ARG A 1 182 ? -0.999 7.187 -14.401 1.00 77.75 182 ARG A N 1
ATOM 1425 C CA . ARG A 1 182 ? -0.276 5.974 -14.004 1.00 77.75 182 ARG A CA 1
ATOM 1426 C C . ARG A 1 182 ? 0.357 6.122 -12.620 1.00 77.75 182 ARG A C 1
ATOM 1428 O O . ARG A 1 182 ? 0.259 5.210 -11.810 1.00 77.75 182 ARG A O 1
ATOM 1435 N N . GLN A 1 183 ? 0.979 7.264 -12.340 1.00 79.06 183 GLN A N 1
ATOM 1436 C CA . GLN A 1 183 ? 1.585 7.567 -11.046 1.00 79.06 183 GLN A CA 1
ATOM 1437 C C . GLN A 1 183 ? 0.557 7.621 -9.909 1.00 79.06 183 GLN A C 1
ATOM 1439 O O . GLN A 1 183 ? 0.835 7.125 -8.817 1.00 79.06 183 GLN A O 1
ATOM 1444 N N . TYR A 1 184 ? -0.634 8.165 -10.162 1.00 78.81 184 TYR A N 1
ATOM 1445 C CA . TYR A 1 184 ? -1.735 8.141 -9.202 1.00 78.81 184 TYR A CA 1
ATOM 1446 C C . TYR A 1 184 ? -2.245 6.711 -8.963 1.00 78.81 184 TYR A C 1
ATOM 1448 O O . TYR A 1 184 ? -2.381 6.287 -7.817 1.00 78.81 184 TYR A O 1
ATOM 1456 N N . VAL A 1 185 ? -2.454 5.925 -10.022 1.00 80.75 185 VAL A N 1
ATOM 1457 C CA . VAL A 1 185 ? -2.942 4.542 -9.903 1.00 80.75 185 VAL A CA 1
ATOM 1458 C C . VAL A 1 185 ? -1.916 3.642 -9.203 1.00 80.75 185 VAL A C 1
ATOM 1460 O O . VAL A 1 185 ? -2.238 3.018 -8.196 1.00 80.75 185 VAL A O 1
ATOM 1463 N N . GLU A 1 186 ? -0.675 3.589 -9.693 1.00 79.56 186 GLU A N 1
ATOM 1464 C CA . GLU A 1 186 ? 0.375 2.715 -9.146 1.00 79.56 186 GLU A CA 1
ATOM 1465 C C . GLU A 1 186 ? 0.890 3.196 -7.777 1.00 79.56 186 GLU A C 1
ATOM 1467 O O . GLU A 1 186 ? 1.291 2.385 -6.942 1.00 79.56 186 GLU A O 1
ATOM 1472 N N . GLY A 1 187 ? 0.916 4.511 -7.544 1.00 74.00 187 GLY A N 1
ATOM 1473 C CA . GLY A 1 187 ? 1.495 5.110 -6.342 1.00 74.00 187 GLY A CA 1
ATOM 1474 C C . GLY A 1 187 ? 0.503 5.330 -5.201 1.00 74.00 187 GLY A C 1
ATOM 1475 O O . GLY A 1 187 ? 0.868 5.114 -4.047 1.00 74.00 187 GLY A O 1
ATOM 1476 N N . VAL A 1 188 ? -0.728 5.746 -5.513 1.00 83.50 188 VAL A N 1
ATOM 1477 C CA . VAL A 1 188 ? -1.745 6.149 -4.528 1.00 83.50 188 VAL A CA 1
ATOM 1478 C C . VAL A 1 188 ? -2.831 5.084 -4.412 1.00 83.50 188 VAL A C 1
ATOM 1480 O O . VAL A 1 188 ? -2.983 4.482 -3.352 1.00 83.50 188 VAL A O 1
ATOM 1483 N N . LEU A 1 189 ? -3.557 4.809 -5.499 1.00 84.94 189 LEU A N 1
ATOM 1484 C CA . LEU A 1 189 ? -4.716 3.909 -5.471 1.00 84.94 189 LEU A CA 1
ATOM 1485 C C . LEU A 1 189 ? -4.312 2.495 -5.040 1.00 84.94 189 LEU A C 1
ATOM 1487 O O . LEU A 1 189 ? -4.932 1.895 -4.167 1.00 84.94 189 LEU A O 1
ATOM 1491 N N . LEU A 1 190 ? -3.220 1.992 -5.613 1.00 84.88 190 LEU A N 1
ATOM 1492 C CA . LEU A 1 190 ? -2.711 0.661 -5.322 1.00 84.88 190 LEU A CA 1
ATOM 1493 C C . LEU A 1 190 ? -2.211 0.543 -3.874 1.00 84.88 190 LEU A C 1
ATOM 1495 O O . LEU A 1 190 ? -2.427 -0.500 -3.271 1.00 84.88 190 LEU A O 1
ATOM 1499 N N . LEU A 1 191 ? -1.633 1.597 -3.277 1.00 85.62 191 LEU A N 1
ATOM 1500 C CA . LEU A 1 191 ? -1.217 1.583 -1.865 1.00 85.62 191 LEU A CA 1
ATOM 1501 C C . LEU A 1 191 ? -2.409 1.363 -0.923 1.00 85.62 191 LEU A C 1
ATOM 1503 O O . LEU A 1 191 ? -2.311 0.572 0.008 1.00 85.62 191 LEU A O 1
ATOM 1507 N N . PHE A 1 192 ? -3.535 2.028 -1.174 1.00 86.31 192 PHE A N 1
ATOM 1508 C CA . PHE A 1 192 ? -4.736 1.887 -0.347 1.00 86.31 192 PHE A CA 1
ATOM 1509 C C . PHE A 1 192 ? -5.572 0.650 -0.692 1.00 86.31 192 PHE A C 1
ATOM 1511 O O . PHE A 1 192 ? -6.310 0.158 0.154 1.00 86.31 192 PHE A O 1
ATOM 1518 N N . ALA A 1 193 ? -5.421 0.103 -1.901 1.00 86.06 193 ALA A N 1
ATOM 1519 C CA . ALA A 1 193 ? -5.998 -1.185 -2.278 1.00 86.06 193 ALA A CA 1
ATOM 1520 C C . ALA A 1 193 ? -5.184 -2.384 -1.753 1.00 86.06 193 ALA A C 1
ATOM 1522 O O . ALA A 1 193 ? -5.706 -3.497 -1.696 1.00 86.06 193 ALA A O 1
ATOM 1523 N N . MET A 1 194 ? -3.919 -2.183 -1.358 1.00 84.69 194 MET A N 1
ATOM 1524 C CA . MET A 1 194 ? -3.041 -3.263 -0.896 1.00 84.69 194 MET A CA 1
ATOM 1525 C C . MET A 1 194 ? -3.623 -4.087 0.254 1.00 84.69 194 MET A C 1
ATOM 1527 O O . MET A 1 194 ? -3.543 -5.302 0.145 1.00 84.69 194 MET A O 1
ATOM 1531 N N . PRO A 1 195 ? -4.254 -3.523 1.301 1.00 84.62 195 PRO A N 1
ATOM 1532 C CA . PRO A 1 195 ? -4.856 -4.340 2.356 1.00 84.62 195 PRO A CA 1
ATOM 1533 C C . PRO A 1 195 ? -5.961 -5.292 1.863 1.00 84.62 195 PRO A C 1
ATOM 1535 O O . PRO A 1 195 ? -6.160 -6.375 2.403 1.00 84.62 195 PRO A O 1
ATOM 1538 N N . VAL A 1 196 ? -6.666 -4.933 0.787 1.00 85.56 196 VAL A N 1
ATOM 1539 C CA . VAL A 1 196 ? -7.662 -5.818 0.165 1.00 85.56 196 VAL A CA 1
ATOM 1540 C C . VAL A 1 196 ? -6.973 -6.887 -0.688 1.00 85.56 196 VAL A C 1
ATOM 1542 O O . VAL A 1 196 ? -7.383 -8.046 -0.692 1.00 85.56 196 VAL A O 1
ATOM 1545 N N . LEU A 1 197 ? -5.912 -6.512 -1.408 1.00 84.19 197 LEU A N 1
ATOM 1546 C CA . LEU A 1 197 ? -5.215 -7.370 -2.373 1.00 84.19 197 LEU A CA 1
ATOM 1547 C C . LEU A 1 197 ? -4.145 -8.278 -1.751 1.00 84.19 197 LEU A C 1
ATOM 1549 O O . LEU A 1 197 ? -3.810 -9.310 -2.330 1.00 84.19 197 LEU A O 1
ATOM 1553 N N . ALA A 1 198 ? -3.600 -7.914 -0.593 1.00 81.81 198 ALA A N 1
ATOM 1554 C CA . ALA A 1 198 ? -2.509 -8.605 0.082 1.00 81.81 198 ALA A CA 1
ATOM 1555 C C . ALA A 1 198 ? -2.737 -10.113 0.262 1.00 81.81 198 ALA A C 1
ATOM 1557 O O . ALA A 1 198 ? -1.822 -10.857 -0.095 1.00 81.81 198 ALA A O 1
ATOM 1558 N N . PRO A 1 199 ? -3.905 -10.615 0.720 1.00 79.44 199 PRO A N 1
ATOM 1559 C CA . PRO A 1 199 ? -4.113 -12.058 0.839 1.00 79.44 199 PRO A CA 1
ATOM 1560 C C . PRO A 1 199 ? -4.060 -12.773 -0.514 1.00 79.44 199 PRO A C 1
ATOM 1562 O O . PRO A 1 199 ? -3.494 -13.859 -0.600 1.00 79.44 199 PRO A O 1
ATOM 1565 N N . PHE A 1 200 ? -4.562 -12.161 -1.592 1.00 81.50 200 PHE A N 1
ATOM 1566 C CA . PHE A 1 200 ? -4.470 -12.732 -2.939 1.00 81.50 200 PHE A CA 1
ATOM 1567 C C . PHE A 1 200 ? -3.040 -12.713 -3.472 1.00 81.50 200 PHE A C 1
ATOM 1569 O O . PHE A 1 200 ? -2.606 -13.674 -4.100 1.00 81.50 200 PHE A O 1
ATOM 1576 N N . ILE A 1 201 ? -2.289 -11.641 -3.205 1.00 78.56 201 ILE A N 1
ATOM 1577 C CA . ILE A 1 201 ? -0.872 -11.544 -3.570 1.00 78.56 201 ILE A CA 1
ATOM 1578 C C . ILE A 1 201 ? -0.070 -12.602 -2.811 1.00 78.56 201 ILE A C 1
ATOM 1580 O O . ILE A 1 201 ? 0.755 -13.283 -3.415 1.00 78.56 201 ILE A O 1
ATOM 1584 N N . LEU A 1 202 ? -0.324 -12.769 -1.514 1.00 75.38 202 LEU A N 1
ATOM 1585 C CA . LEU A 1 202 ? 0.338 -13.763 -0.677 1.00 75.38 202 LEU A CA 1
ATOM 1586 C C . LEU A 1 202 ? -0.020 -15.184 -1.122 1.00 75.38 202 LEU A C 1
ATOM 1588 O O . LEU A 1 202 ? 0.881 -15.994 -1.307 1.00 75.38 202 LEU A O 1
ATOM 1592 N N . LEU A 1 203 ? -1.298 -15.462 -1.392 1.00 75.56 203 LEU A N 1
ATOM 1593 C CA . LEU A 1 203 ? -1.753 -16.741 -1.937 1.00 75.56 203 LEU A CA 1
ATOM 1594 C C . LEU A 1 203 ? -1.112 -17.025 -3.297 1.00 75.56 203 LEU A C 1
ATOM 1596 O O . LEU A 1 203 ? -0.588 -18.112 -3.508 1.00 75.56 203 LEU A O 1
ATOM 1600 N N . TYR A 1 204 ? -1.096 -16.046 -4.204 1.00 71.56 204 TYR A N 1
ATOM 1601 C CA . TYR A 1 204 ? -0.426 -16.168 -5.496 1.00 71.56 204 TYR A CA 1
ATOM 1602 C C . TYR A 1 204 ? 1.060 -16.476 -5.311 1.00 71.56 204 TYR A C 1
ATOM 1604 O O . TYR A 1 204 ? 1.570 -17.403 -5.932 1.00 71.56 204 TYR A O 1
ATOM 1612 N N . ARG A 1 205 ? 1.750 -15.753 -4.419 1.00 69.50 205 ARG A N 1
ATOM 1613 C CA . ARG A 1 205 ? 3.163 -15.993 -4.107 1.00 69.50 205 ARG A CA 1
ATOM 1614 C C . ARG A 1 205 ? 3.389 -17.392 -3.549 1.00 69.50 205 ARG A C 1
ATOM 1616 O O . ARG A 1 205 ? 4.301 -18.068 -4.018 1.00 69.50 205 ARG A O 1
ATOM 1623 N N . LEU A 1 206 ? 2.533 -17.844 -2.638 1.00 73.69 206 LEU A N 1
ATOM 1624 C CA . LEU A 1 206 ? 2.586 -19.173 -2.040 1.00 73.69 206 LEU A CA 1
ATOM 1625 C C . LEU A 1 206 ? 2.364 -20.264 -3.099 1.00 73.69 206 LEU A C 1
ATOM 1627 O O . LEU A 1 206 ? 3.176 -21.172 -3.232 1.00 73.69 206 LEU A O 1
ATOM 1631 N N . VAL A 1 207 ? 1.349 -20.120 -3.954 1.00 73.50 207 VAL A N 1
ATOM 1632 C CA . VAL A 1 207 ? 1.105 -21.021 -5.095 1.00 73.50 207 VAL A CA 1
ATOM 1633 C C . VAL A 1 207 ? 2.299 -21.026 -6.052 1.00 73.50 207 VAL A C 1
ATOM 1635 O O . VAL A 1 207 ? 2.742 -22.088 -6.483 1.00 73.50 207 VAL A O 1
ATOM 1638 N N . THR A 1 208 ? 2.874 -19.860 -6.358 1.00 61.84 208 THR A N 1
ATOM 1639 C CA . THR A 1 208 ? 4.072 -19.790 -7.203 1.00 61.84 208 THR A CA 1
ATOM 1640 C C . THR A 1 208 ? 5.318 -20.355 -6.532 1.00 61.84 208 THR A C 1
ATOM 1642 O O . THR A 1 208 ? 6.182 -20.836 -7.251 1.00 61.84 208 THR A O 1
ATOM 1645 N N . SER A 1 209 ? 5.419 -20.365 -5.197 1.00 62.41 209 SER A N 1
ATOM 1646 C CA . SER A 1 209 ? 6.536 -21.022 -4.501 1.00 62.41 209 SER A CA 1
ATOM 1647 C C . SER A 1 209 ? 6.487 -22.546 -4.592 1.00 62.41 209 SER A C 1
ATOM 1649 O O . SER A 1 209 ? 7.526 -23.187 -4.489 1.00 62.41 209 SER A O 1
ATOM 1651 N N . TYR A 1 210 ? 5.313 -23.124 -4.870 1.00 60.75 210 TYR A N 1
ATOM 1652 C CA . TYR A 1 210 ? 5.172 -24.544 -5.200 1.00 60.75 210 TYR A CA 1
ATOM 1653 C C . TYR A 1 210 ? 5.393 -24.845 -6.690 1.00 60.75 210 TYR A C 1
ATOM 1655 O O . TYR A 1 210 ? 5.304 -26.007 -7.090 1.00 60.75 210 TYR A O 1
ATOM 1663 N N . ARG A 1 211 ? 5.691 -23.845 -7.539 1.00 50.22 211 ARG A N 1
ATOM 1664 C CA . ARG A 1 211 ? 6.157 -24.138 -8.900 1.00 50.22 211 ARG A CA 1
ATOM 1665 C C . ARG A 1 211 ? 7.531 -24.794 -8.799 1.00 50.22 211 ARG A C 1
ATOM 1667 O O . ARG A 1 211 ? 8.510 -24.159 -8.432 1.00 50.22 211 ARG A O 1
ATOM 1674 N N . VAL A 1 212 ? 7.570 -26.073 -9.164 1.00 48.25 212 VAL A N 1
ATOM 1675 C CA . VAL A 1 212 ? 8.768 -26.929 -9.213 1.00 48.25 212 VAL A CA 1
ATOM 1676 C C . VAL A 1 212 ? 9.770 -26.470 -10.287 1.00 48.25 212 VAL A C 1
ATOM 1678 O O . VAL A 1 212 ? 10.907 -26.926 -10.323 1.00 48.25 212 VAL A O 1
ATOM 1681 N N . GLU A 1 213 ? 9.399 -25.509 -11.129 1.00 48.59 213 GLU A N 1
ATOM 1682 C CA . GLU A 1 213 ? 10.315 -24.870 -12.066 1.00 48.59 213 GLU A CA 1
ATOM 1683 C C . GLU A 1 213 ? 10.804 -23.548 -11.482 1.00 48.59 213 GLU A C 1
ATOM 1685 O O . GLU A 1 213 ? 10.062 -22.562 -11.420 1.00 48.59 213 GLU A O 1
ATOM 1690 N N . LEU A 1 214 ? 12.074 -23.545 -11.059 1.00 46.59 214 LEU A N 1
ATOM 1691 C CA . LEU A 1 214 ? 12.798 -22.324 -10.729 1.00 46.59 214 LEU A CA 1
ATOM 1692 C C . LEU A 1 214 ? 12.594 -21.322 -11.876 1.00 46.59 214 LEU A C 1
ATOM 1694 O O . LEU A 1 214 ? 12.933 -21.643 -13.020 1.00 46.59 214 LEU A O 1
ATOM 1698 N N . PRO A 1 215 ? 12.040 -20.122 -11.618 1.00 50.31 215 PRO A N 1
ATOM 1699 C CA . PRO A 1 215 ? 12.016 -19.080 -12.626 1.00 50.31 215 PRO A CA 1
ATOM 1700 C C . PRO A 1 215 ? 13.471 -18.771 -12.956 1.00 50.31 215 PRO A C 1
ATOM 1702 O O . PRO A 1 215 ? 14.139 -18.194 -12.110 1.00 50.31 215 PRO A O 1
ATOM 1705 N N . TYR A 1 216 ? 13.927 -19.220 -14.133 1.00 50.09 216 TYR A N 1
ATOM 1706 C CA . TYR A 1 216 ? 15.215 -18.931 -14.771 1.00 50.09 216 TYR A CA 1
ATOM 1707 C C . TYR A 1 216 ? 16.163 -18.153 -13.854 1.00 50.09 216 TYR A C 1
ATOM 1709 O O . TYR A 1 216 ? 16.054 -16.928 -13.746 1.00 50.09 216 TYR A O 1
ATOM 1717 N N . ASP A 1 217 ? 17.025 -18.875 -13.140 1.00 55.03 217 ASP A N 1
ATOM 1718 C CA . ASP A 1 217 ? 18.019 -18.255 -12.282 1.00 55.03 217 ASP A CA 1
ATOM 1719 C C . ASP A 1 217 ? 19.216 -17.865 -13.159 1.00 55.03 217 ASP A C 1
ATOM 1721 O O . ASP A 1 217 ? 19.991 -18.741 -13.565 1.00 55.03 217 ASP A O 1
ATOM 1725 N N . PRO A 1 218 ? 19.374 -16.570 -13.492 1.00 52.81 218 PRO A N 1
ATOM 1726 C CA . PRO A 1 218 ? 20.464 -16.130 -14.346 1.00 52.81 218 PRO A CA 1
ATOM 1727 C C . PRO A 1 218 ? 21.815 -16.472 -13.719 1.00 52.81 218 PRO A C 1
ATOM 1729 O O . PRO A 1 218 ? 22.773 -16.683 -14.451 1.00 52.81 218 PRO A O 1
ATOM 1732 N N . SER A 1 219 ? 21.901 -16.576 -12.386 1.00 51.72 219 SER A N 1
ATOM 1733 C CA . SER A 1 219 ? 23.136 -16.949 -11.702 1.00 51.72 219 SER A CA 1
ATOM 1734 C C . SER A 1 219 ? 23.505 -18.415 -11.929 1.00 51.72 219 SER A C 1
ATOM 1736 O O . SER A 1 219 ? 24.678 -18.705 -12.149 1.00 51.72 219 SER A O 1
ATOM 1738 N N . ALA A 1 220 ? 22.522 -19.319 -11.978 1.00 53.84 220 ALA A N 1
ATOM 1739 C CA . ALA A 1 220 ? 22.737 -20.735 -12.264 1.00 53.84 220 ALA A CA 1
ATOM 1740 C C . ALA A 1 220 ? 23.126 -20.975 -13.733 1.00 53.84 220 ALA A C 1
ATOM 1742 O O . ALA A 1 220 ? 24.019 -21.776 -14.008 1.00 53.84 220 ALA A O 1
ATOM 1743 N N . GLU A 1 221 ? 22.514 -20.258 -14.683 1.00 59.06 221 GLU A N 1
ATOM 1744 C CA . GLU A 1 221 ? 22.897 -20.351 -16.099 1.00 59.06 221 GLU A CA 1
ATOM 1745 C C . GLU A 1 221 ? 24.262 -19.698 -16.370 1.00 59.06 221 GLU A C 1
ATOM 1747 O O . GLU A 1 221 ? 25.082 -20.269 -17.085 1.00 59.06 221 GLU A O 1
ATOM 1752 N N . LEU A 1 222 ? 24.560 -18.551 -15.748 1.00 55.84 222 LEU A N 1
ATOM 1753 C CA . LEU A 1 222 ? 25.881 -17.918 -15.814 1.00 55.84 222 LEU A CA 1
ATOM 1754 C C . LEU A 1 222 ? 26.966 -18.794 -15.179 1.00 55.84 222 LEU A C 1
ATOM 1756 O O . LEU A 1 222 ? 28.046 -18.920 -15.748 1.00 55.84 222 LEU A O 1
ATOM 1760 N N . ALA A 1 223 ? 26.688 -19.424 -14.035 1.00 55.84 223 ALA A N 1
ATOM 1761 C CA . ALA A 1 223 ? 27.607 -20.365 -13.402 1.00 55.84 223 ALA A CA 1
ATOM 1762 C C . ALA A 1 223 ? 27.868 -21.580 -14.300 1.00 55.84 223 ALA A C 1
ATOM 1764 O O . ALA A 1 223 ? 29.014 -22.003 -14.433 1.00 55.84 223 ALA A O 1
ATOM 176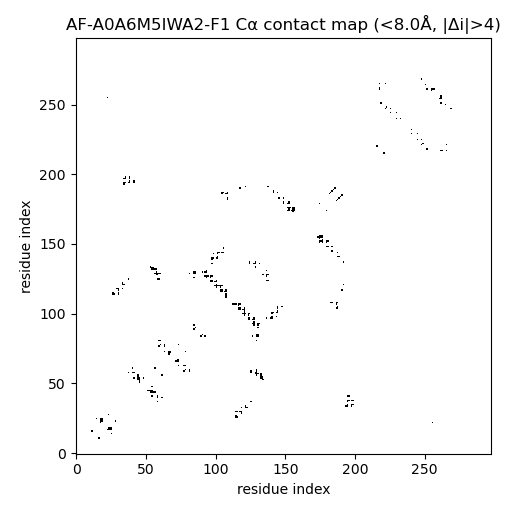5 N N . ARG A 1 224 ? 26.830 -22.093 -14.973 1.00 61.25 224 ARG A N 1
ATOM 1766 C CA . ARG A 1 224 ? 26.958 -23.179 -15.949 1.00 61.25 224 ARG A CA 1
ATOM 1767 C C . ARG A 1 224 ? 27.768 -22.764 -17.180 1.00 61.25 224 ARG A C 1
ATOM 1769 O O . ARG A 1 224 ? 28.675 -23.489 -17.561 1.00 61.25 224 ARG A O 1
ATOM 1776 N N . LEU A 1 225 ? 27.506 -21.587 -17.750 1.00 59.59 225 LEU A N 1
ATOM 1777 C CA . LEU A 1 225 ? 28.261 -21.030 -18.883 1.00 59.59 225 LEU A CA 1
ATOM 1778 C C . LEU A 1 225 ? 29.741 -20.809 -18.540 1.00 59.59 225 LEU A C 1
ATOM 1780 O O . LEU A 1 225 ? 30.616 -21.078 -19.358 1.00 59.59 225 LEU A O 1
ATOM 1784 N N . VAL A 1 226 ? 30.032 -20.326 -17.330 1.00 58.31 226 VAL A N 1
ATOM 1785 C CA . VAL A 1 226 ? 31.406 -20.138 -16.842 1.00 58.31 226 VAL A CA 1
ATOM 1786 C C . VAL A 1 226 ? 32.086 -21.484 -16.587 1.00 58.31 226 VAL A C 1
ATOM 1788 O O . VAL A 1 226 ? 33.257 -21.629 -16.924 1.00 58.31 226 VAL A O 1
ATOM 1791 N N . ALA A 1 227 ? 31.368 -22.470 -16.040 1.00 57.59 227 ALA A N 1
ATOM 1792 C CA . ALA A 1 227 ? 31.880 -23.826 -15.851 1.00 57.59 227 ALA A CA 1
ATOM 1793 C C . ALA A 1 227 ? 32.200 -24.515 -17.190 1.00 57.59 227 ALA A C 1
ATOM 1795 O O . ALA A 1 227 ? 33.282 -25.078 -17.326 1.00 57.59 227 ALA A O 1
ATOM 1796 N N . GLU A 1 228 ? 31.323 -24.395 -18.192 1.00 62.84 228 GLU A N 1
ATOM 1797 C CA . GLU A 1 228 ? 31.550 -24.915 -19.550 1.00 62.84 228 GLU A CA 1
ATOM 1798 C C . GLU A 1 228 ? 32.781 -24.256 -20.211 1.00 62.84 228 GLU A C 1
ATOM 1800 O O . GLU A 1 228 ? 33.623 -24.948 -20.783 1.00 62.84 228 GLU A O 1
ATOM 1805 N N . GLU A 1 229 ? 32.965 -22.936 -20.070 1.00 58.22 229 GLU A N 1
ATOM 1806 C CA . GLU A 1 229 ? 34.141 -22.235 -20.620 1.00 58.22 229 GLU A CA 1
ATOM 1807 C C . GLU A 1 229 ? 35.448 -22.585 -19.866 1.00 58.22 229 GLU A C 1
ATOM 1809 O O . GLU A 1 229 ? 36.524 -22.629 -20.464 1.00 58.22 229 GLU A O 1
ATOM 1814 N N . LEU A 1 230 ? 35.374 -22.868 -18.558 1.00 55.41 230 LEU A N 1
ATOM 1815 C CA . LEU A 1 230 ? 36.504 -23.350 -17.747 1.00 55.41 230 LEU A CA 1
ATOM 1816 C C . LEU A 1 230 ? 36.914 -24.784 -18.115 1.00 55.41 230 LEU A C 1
ATOM 1818 O O . LEU A 1 230 ? 38.111 -25.084 -18.147 1.00 55.41 230 LEU A O 1
ATOM 1822 N N . GLU A 1 231 ? 35.948 -25.657 -18.410 1.00 58.56 231 GLU A N 1
ATOM 1823 C CA . GLU A 1 231 ? 36.205 -27.021 -18.885 1.00 58.56 231 GLU A CA 1
ATOM 1824 C C . GLU A 1 231 ? 36.816 -27.030 -20.296 1.00 58.56 231 GLU A C 1
ATOM 1826 O O . GLU A 1 231 ? 37.767 -27.774 -20.545 1.00 58.56 231 GLU A O 1
ATOM 1831 N N . GLU A 1 232 ? 36.365 -26.155 -21.202 1.00 57.28 232 GLU A N 1
ATOM 1832 C CA . GLU A 1 232 ? 36.982 -25.989 -22.529 1.00 57.28 232 GLU A CA 1
ATOM 1833 C C . GLU A 1 232 ? 38.391 -25.363 -22.448 1.00 57.28 232 GLU A C 1
ATOM 1835 O O . GLU A 1 232 ? 39.311 -25.785 -23.159 1.00 57.28 232 GLU A O 1
ATOM 1840 N N . GLY A 1 233 ? 38.605 -24.409 -21.533 1.00 51.69 233 GLY A N 1
ATOM 1841 C CA . GLY A 1 233 ? 39.893 -23.742 -21.293 1.00 51.69 233 GLY A CA 1
ATOM 1842 C C . GLY A 1 233 ? 40.970 -24.623 -20.643 1.00 51.69 233 GLY A C 1
ATOM 1843 O O . GLY A 1 233 ? 42.157 -24.283 -20.674 1.00 51.69 233 GLY A O 1
ATOM 1844 N N . SER A 1 234 ? 40.607 -25.796 -20.112 1.00 49.22 234 SER A N 1
ATOM 1845 C CA . SER A 1 234 ? 41.542 -26.728 -19.462 1.00 49.22 234 SER A CA 1
ATOM 1846 C C . SER A 1 234 ? 42.607 -27.309 -20.412 1.00 49.22 234 SER A C 1
ATOM 1848 O O . SER A 1 234 ? 43.579 -27.908 -19.942 1.00 49.22 234 SER A O 1
ATOM 1850 N N . ARG A 1 235 ? 42.461 -27.143 -21.736 1.00 51.78 235 ARG A N 1
ATOM 1851 C CA . ARG A 1 235 ? 43.411 -27.657 -22.740 1.00 51.78 235 ARG A CA 1
ATOM 1852 C C . ARG A 1 235 ? 44.361 -26.615 -23.338 1.00 51.78 235 ARG A C 1
ATOM 1854 O O . ARG A 1 235 ? 45.310 -27.010 -24.011 1.00 51.78 235 ARG A O 1
ATOM 1861 N N . SER A 1 236 ? 44.205 -25.318 -23.060 1.00 45.84 236 SER A N 1
ATOM 1862 C CA . SER A 1 236 ? 45.212 -24.320 -23.451 1.00 45.84 236 SER A CA 1
ATOM 1863 C C . SER A 1 236 ? 45.207 -23.095 -22.538 1.00 45.84 236 SER A C 1
ATOM 1865 O O . SER A 1 236 ? 44.229 -22.363 -22.455 1.00 45.84 236 SER A O 1
ATOM 1867 N N . VAL A 1 237 ? 46.345 -22.871 -21.884 1.00 48.59 237 VAL A N 1
ATOM 1868 C CA . VAL A 1 237 ? 46.629 -21.800 -20.921 1.00 48.59 237 VAL A CA 1
ATOM 1869 C C . VAL A 1 237 ? 46.239 -20.406 -21.433 1.00 48.59 237 VAL A C 1
ATOM 1871 O O . VAL A 1 237 ? 46.805 -19.955 -22.426 1.00 48.59 237 VAL A O 1
ATOM 1874 N N . GLN A 1 238 ? 45.444 -19.653 -20.658 1.00 50.66 238 GLN A N 1
ATOM 1875 C CA . GLN A 1 238 ? 45.670 -18.216 -20.444 1.00 50.66 238 GLN A CA 1
ATOM 1876 C C . GLN A 1 238 ? 44.974 -17.697 -19.170 1.00 50.66 238 GLN A C 1
ATOM 1878 O O . GLN A 1 238 ? 43.765 -17.793 -19.000 1.00 50.66 238 GLN A O 1
ATOM 1883 N N . LYS A 1 239 ? 45.761 -17.071 -18.280 1.00 47.72 239 LYS A N 1
ATOM 1884 C CA . LYS A 1 239 ? 45.353 -16.423 -17.010 1.00 47.72 239 LYS A CA 1
ATOM 1885 C C . LYS A 1 239 ? 44.194 -15.411 -17.142 1.00 47.72 239 LYS A C 1
ATOM 1887 O O . LYS A 1 239 ? 43.615 -14.999 -16.141 1.00 47.72 239 LYS A O 1
ATOM 1892 N N . THR A 1 240 ? 43.862 -15.015 -18.364 1.00 52.06 240 THR A N 1
ATOM 1893 C CA . THR A 1 240 ? 42.765 -14.119 -18.733 1.00 52.06 240 THR A CA 1
ATOM 1894 C C . THR A 1 240 ? 41.380 -14.743 -18.515 1.00 52.06 240 THR A C 1
ATOM 1896 O O . THR A 1 240 ? 40.439 -14.007 -18.224 1.00 52.06 240 THR A O 1
ATOM 1899 N N . ASP A 1 241 ? 41.255 -16.074 -18.581 1.00 55.69 241 ASP A N 1
ATOM 1900 C CA . ASP A 1 241 ? 39.976 -16.779 -18.386 1.00 55.69 241 ASP A CA 1
ATOM 1901 C C . ASP A 1 241 ? 39.603 -16.887 -16.897 1.00 55.69 241 ASP A C 1
ATOM 1903 O O . ASP A 1 241 ? 38.436 -16.756 -16.529 1.00 55.69 241 ASP A O 1
ATOM 1907 N N . ALA A 1 242 ? 40.601 -16.969 -16.009 1.00 54.91 242 ALA A N 1
ATOM 1908 C CA . ALA A 1 242 ? 40.394 -16.909 -14.561 1.00 54.91 242 ALA A CA 1
ATOM 1909 C C . ALA A 1 242 ? 39.892 -15.527 -14.101 1.00 54.91 242 ALA A C 1
ATOM 1911 O O . ALA A 1 242 ? 39.022 -15.440 -13.242 1.00 54.91 242 ALA A O 1
ATOM 1912 N N . LEU A 1 243 ? 40.386 -14.438 -14.702 1.00 55.62 243 LEU A N 1
ATOM 1913 C CA . LEU A 1 243 ? 39.900 -13.074 -14.442 1.00 55.62 243 LEU A CA 1
ATOM 1914 C C . LEU A 1 243 ? 38.450 -12.879 -14.901 1.00 55.62 243 LEU A C 1
ATOM 1916 O O . LEU A 1 243 ? 37.688 -12.173 -14.246 1.00 55.62 243 LEU A O 1
ATOM 1920 N N . LEU A 1 244 ? 38.062 -13.527 -16.001 1.00 59.47 244 LEU A N 1
ATOM 1921 C CA . LEU A 1 244 ? 36.698 -13.499 -16.522 1.00 59.47 244 LEU A CA 1
ATOM 1922 C C . LEU A 1 244 ? 35.752 -14.287 -15.616 1.00 59.47 244 LEU A C 1
ATOM 1924 O O . LEU A 1 244 ? 34.715 -13.753 -15.229 1.00 59.47 244 LEU A O 1
ATOM 1928 N N . ALA A 1 245 ? 36.167 -15.481 -15.187 1.00 57.56 245 ALA A N 1
ATOM 1929 C CA . ALA A 1 245 ? 35.456 -16.278 -14.196 1.00 57.56 245 ALA A CA 1
ATOM 1930 C C . ALA A 1 245 ? 35.297 -15.522 -12.868 1.00 57.56 245 ALA A C 1
ATOM 1932 O O . ALA A 1 245 ? 34.189 -15.442 -12.356 1.00 57.56 245 ALA A O 1
ATOM 1933 N N . VAL A 1 246 ? 36.354 -14.876 -12.359 1.00 58.47 246 VAL A N 1
ATOM 1934 C CA . VAL A 1 246 ? 36.303 -14.051 -11.136 1.00 58.47 246 VAL A CA 1
ATOM 1935 C C . VAL A 1 246 ? 35.416 -12.818 -11.322 1.00 58.47 246 VAL A C 1
ATOM 1937 O O . VAL A 1 246 ? 34.652 -12.486 -10.423 1.00 58.47 246 VAL A O 1
ATOM 1940 N N . SER A 1 247 ? 35.452 -12.157 -12.483 1.00 56.25 247 SER A N 1
ATOM 1941 C CA . SER A 1 247 ? 34.581 -11.008 -12.770 1.00 56.25 247 SER A CA 1
ATOM 1942 C C . SER A 1 247 ? 33.111 -11.402 -12.920 1.00 56.25 247 SER A C 1
ATOM 1944 O O . SER A 1 247 ? 32.238 -10.655 -12.489 1.00 56.25 247 SER A O 1
ATOM 1946 N N . ALA A 1 248 ? 32.832 -12.589 -13.466 1.00 56.97 248 ALA A N 1
ATOM 1947 C CA . ALA A 1 248 ? 31.494 -13.155 -13.553 1.00 56.97 248 ALA A CA 1
ATOM 1948 C C . ALA A 1 248 ? 30.999 -13.590 -12.168 1.00 56.97 248 ALA A C 1
ATOM 1950 O O . ALA A 1 248 ? 29.867 -13.286 -11.817 1.00 56.97 248 ALA A O 1
ATOM 1951 N N . LEU A 1 249 ? 31.855 -14.198 -11.340 1.00 57.22 249 LEU A N 1
ATOM 1952 C CA . LEU A 1 249 ? 31.536 -14.557 -9.955 1.00 57.22 249 LEU A CA 1
ATOM 1953 C C . LEU A 1 249 ? 31.280 -13.312 -9.091 1.00 57.22 249 LEU A C 1
ATOM 1955 O O . LEU A 1 249 ? 30.326 -13.281 -8.320 1.00 57.22 249 LEU A O 1
ATOM 1959 N N . ALA A 1 250 ? 32.084 -12.259 -9.265 1.00 56.19 250 ALA A N 1
ATOM 1960 C CA . ALA A 1 250 ? 31.894 -10.967 -8.612 1.00 56.19 250 ALA A CA 1
ATOM 1961 C C . ALA A 1 250 ? 30.628 -10.256 -9.113 1.00 56.19 250 ALA A C 1
ATOM 1963 O O . ALA A 1 250 ? 29.902 -9.666 -8.316 1.00 56.19 250 ALA A O 1
ATOM 1964 N N . ALA A 1 251 ? 30.312 -10.345 -10.409 1.00 52.94 251 ALA A N 1
ATOM 1965 C CA . ALA A 1 251 ? 29.060 -9.844 -10.974 1.00 52.94 251 ALA A CA 1
ATOM 1966 C C . ALA A 1 251 ? 27.846 -10.616 -10.432 1.00 52.94 251 ALA A C 1
ATOM 1968 O O . ALA A 1 251 ? 26.846 -10.001 -10.089 1.00 52.94 251 ALA A O 1
ATOM 1969 N N . ILE A 1 252 ? 27.946 -11.940 -10.274 1.00 55.00 252 ILE A N 1
ATOM 1970 C CA . ILE A 1 252 ? 26.914 -12.789 -9.659 1.00 55.00 252 ILE A CA 1
ATOM 1971 C C . ILE A 1 252 ? 26.713 -12.414 -8.184 1.00 55.00 252 ILE A C 1
ATOM 1973 O O . ILE A 1 252 ? 25.576 -12.215 -7.762 1.00 55.00 252 ILE A O 1
ATOM 1977 N N . GLN A 1 253 ? 27.794 -12.237 -7.412 1.00 55.62 253 GLN A N 1
ATOM 1978 C CA . GLN A 1 253 ? 27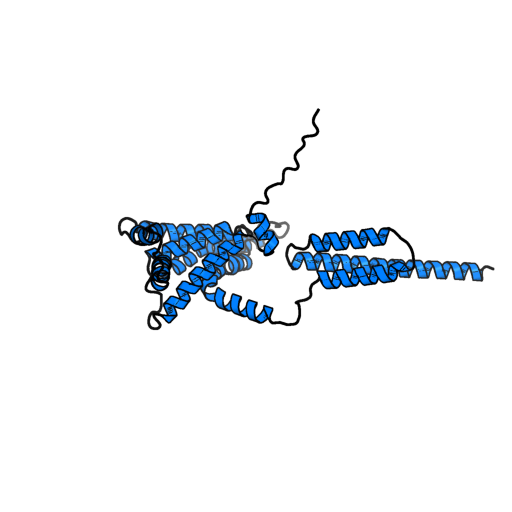.705 -11.821 -6.006 1.00 55.62 253 GLN A CA 1
ATOM 1979 C C . GLN A 1 253 ? 27.191 -10.383 -5.827 1.00 55.62 253 GLN A C 1
ATOM 1981 O O . GLN A 1 253 ? 26.514 -10.093 -4.845 1.00 55.62 253 GLN A O 1
ATOM 1986 N N . THR A 1 254 ? 27.458 -9.478 -6.773 1.00 50.97 254 THR A N 1
ATOM 1987 C CA . THR A 1 254 ? 26.954 -8.089 -6.737 1.00 50.97 254 THR A CA 1
ATOM 1988 C C . THR A 1 254 ? 25.544 -7.939 -7.327 1.00 50.97 254 THR A C 1
ATOM 1990 O O . THR A 1 254 ? 24.839 -6.979 -7.005 1.00 50.97 254 THR A O 1
ATOM 1993 N N . ALA A 1 255 ? 25.076 -8.907 -8.125 1.00 47.66 255 ALA A N 1
ATOM 1994 C CA . ALA A 1 255 ? 23.753 -8.927 -8.755 1.00 47.66 255 ALA A CA 1
ATOM 1995 C C . ALA A 1 255 ? 22.590 -9.293 -7.813 1.00 47.66 255 ALA A C 1
ATOM 1997 O O . ALA A 1 255 ? 21.454 -9.400 -8.280 1.00 47.66 255 ALA A O 1
ATOM 1998 N N . GLY A 1 256 ? 22.812 -9.359 -6.495 1.00 46.97 256 GLY A N 1
ATOM 1999 C CA . GLY A 1 256 ? 21.755 -9.375 -5.469 1.00 46.97 256 GLY A CA 1
ATOM 2000 C C . GLY A 1 256 ? 20.837 -8.134 -5.464 1.00 46.97 256 GLY A C 1
ATOM 2001 O O . GLY A 1 256 ? 20.019 -7.971 -4.565 1.00 46.97 256 GLY A O 1
ATOM 2002 N N . SER A 1 257 ? 20.941 -7.245 -6.461 1.00 49.69 257 SER A N 1
ATOM 2003 C CA . SER A 1 257 ? 20.135 -6.034 -6.614 1.00 49.69 257 SER A CA 1
ATOM 2004 C C . SER A 1 257 ? 19.268 -6.062 -7.891 1.00 49.69 257 SER A C 1
ATOM 2006 O O . SER A 1 257 ? 19.676 -5.708 -8.995 1.00 49.69 257 SER A O 1
ATOM 2008 N N . SER A 1 258 ? 17.992 -6.408 -7.701 1.00 52.00 258 SER A N 1
ATOM 2009 C CA . SER A 1 258 ? 16.872 -6.380 -8.665 1.00 52.00 258 SER A CA 1
ATOM 2010 C C . SER A 1 258 ? 16.971 -7.304 -9.910 1.00 52.00 258 SER A C 1
ATOM 2012 O O . SER A 1 258 ? 17.919 -7.206 -10.687 1.00 52.00 258 SER A O 1
ATOM 2014 N N . PRO A 1 259 ? 15.919 -8.095 -10.226 1.00 51.28 259 PRO A N 1
ATOM 2015 C CA . PRO A 1 259 ? 15.912 -9.045 -11.353 1.00 51.28 259 PRO A CA 1
ATOM 2016 C C . PRO A 1 259 ? 16.186 -8.452 -12.743 1.00 51.28 259 PRO A C 1
ATOM 2018 O O . PRO A 1 259 ? 16.532 -9.177 -13.672 1.00 51.28 259 PRO A O 1
ATOM 2021 N N . ARG A 1 260 ? 15.980 -7.142 -12.924 1.00 52.75 260 ARG A N 1
ATOM 2022 C CA . ARG A 1 260 ? 16.206 -6.460 -14.204 1.00 52.75 260 ARG A CA 1
ATOM 2023 C C . ARG A 1 260 ? 17.687 -6.163 -14.429 1.00 52.75 260 ARG A C 1
ATOM 2025 O O . ARG A 1 260 ? 18.179 -6.433 -15.516 1.00 52.75 260 ARG A O 1
ATOM 2032 N N . SER A 1 261 ? 18.392 -5.692 -13.397 1.00 49.47 261 SER A N 1
ATOM 2033 C CA . SER A 1 261 ? 19.833 -5.425 -13.498 1.00 49.47 261 SER A CA 1
ATOM 2034 C C . SER A 1 261 ? 20.610 -6.725 -13.722 1.00 49.47 261 SER A C 1
ATOM 2036 O O . SER A 1 261 ? 21.477 -6.780 -14.590 1.00 49.47 261 SER A O 1
ATOM 2038 N N . SER A 1 262 ? 20.211 -7.809 -13.045 1.00 53.69 262 SER A N 1
ATOM 2039 C CA . SER A 1 262 ? 20.820 -9.131 -13.216 1.00 53.69 262 SER A CA 1
ATOM 2040 C C . SER A 1 262 ? 20.656 -9.653 -14.649 1.00 53.69 262 SER A C 1
ATOM 2042 O O . SER A 1 262 ? 21.590 -10.223 -15.203 1.00 53.69 262 SER A O 1
ATOM 2044 N N . ARG A 1 263 ? 19.498 -9.414 -15.286 1.00 57.44 263 ARG A N 1
ATOM 2045 C CA . ARG A 1 263 ? 19.252 -9.777 -16.695 1.00 57.44 263 ARG A CA 1
ATOM 2046 C C . ARG A 1 263 ? 20.076 -8.945 -17.672 1.00 57.44 263 ARG A C 1
ATOM 2048 O O . ARG A 1 263 ? 20.610 -9.502 -18.627 1.00 57.44 263 ARG A O 1
ATOM 2055 N N . ASP A 1 264 ? 20.202 -7.644 -17.429 1.00 57.75 264 ASP A N 1
ATOM 2056 C CA . ASP A 1 264 ? 20.993 -6.758 -18.287 1.00 57.75 264 ASP A CA 1
ATOM 2057 C C . ASP A 1 264 ? 22.489 -7.113 -18.211 1.00 57.75 264 ASP A C 1
ATOM 2059 O O . ASP A 1 264 ? 23.168 -7.182 -19.237 1.00 57.75 264 ASP A O 1
ATOM 2063 N N . ILE A 1 265 ? 22.991 -7.432 -17.013 1.00 56.66 265 ILE A N 1
ATOM 2064 C CA . ILE A 1 265 ? 24.370 -7.890 -16.796 1.00 56.66 265 ILE A CA 1
ATOM 2065 C C . ILE A 1 265 ? 24.599 -9.265 -17.443 1.00 56.66 265 ILE A C 1
ATOM 2067 O O . ILE A 1 265 ? 25.604 -9.447 -18.132 1.00 56.66 265 ILE A O 1
ATOM 2071 N N . ALA A 1 266 ? 23.664 -10.208 -17.284 1.00 58.91 266 ALA A N 1
ATOM 2072 C CA . ALA A 1 266 ? 23.742 -11.534 -17.900 1.00 58.91 266 ALA A CA 1
ATOM 2073 C C . ALA A 1 266 ? 23.766 -11.456 -19.435 1.00 58.91 266 ALA A C 1
ATOM 2075 O O . ALA A 1 266 ? 24.637 -12.045 -20.074 1.00 58.91 266 ALA A O 1
ATOM 2076 N N . SER A 1 267 ? 22.865 -10.663 -20.020 1.00 62.00 267 SER A N 1
ATOM 2077 C CA . SER A 1 267 ? 22.802 -10.402 -21.462 1.00 62.00 267 SER A CA 1
ATOM 2078 C C . SER A 1 267 ? 24.107 -9.793 -21.985 1.00 62.00 267 SER A C 1
ATOM 2080 O O . SER A 1 267 ? 24.676 -10.263 -22.973 1.00 62.00 267 SER A O 1
ATOM 2082 N N . MET A 1 268 ? 24.642 -8.794 -21.276 1.00 62.28 268 MET A N 1
ATOM 2083 C CA . MET A 1 268 ? 25.889 -8.130 -21.649 1.00 62.28 268 MET A CA 1
ATOM 2084 C C . MET A 1 268 ? 27.095 -9.073 -21.577 1.00 62.28 268 MET A C 1
ATOM 2086 O O . MET A 1 268 ? 27.963 -9.029 -22.452 1.00 62.28 268 MET A O 1
ATOM 2090 N N . LEU A 1 269 ? 27.160 -9.940 -20.562 1.00 63.34 269 LEU A N 1
ATOM 2091 C CA . LEU A 1 269 ? 28.219 -10.940 -20.453 1.00 63.34 269 LEU A CA 1
ATOM 2092 C C . LEU A 1 269 ? 28.104 -11.981 -21.572 1.00 63.34 269 LEU A C 1
ATOM 2094 O O . LEU A 1 269 ? 29.100 -12.268 -22.233 1.00 63.34 269 LEU A O 1
ATOM 2098 N N . HIS A 1 270 ? 26.897 -12.486 -21.834 1.00 64.69 270 HIS A N 1
ATOM 2099 C CA . HIS A 1 270 ? 26.643 -13.459 -22.894 1.00 64.69 270 HIS A CA 1
ATOM 2100 C C . HIS A 1 270 ? 27.055 -12.917 -24.271 1.00 64.69 270 HIS A C 1
ATOM 2102 O O . HIS A 1 270 ? 27.758 -13.593 -25.024 1.00 64.69 270 HIS A O 1
ATOM 2108 N N . HIS A 1 271 ? 26.711 -11.659 -24.567 1.00 69.88 271 HIS A N 1
ATOM 2109 C CA . HIS A 1 271 ? 27.135 -10.986 -25.795 1.00 69.88 271 HIS A CA 1
ATOM 2110 C C . HIS A 1 271 ? 28.663 -10.881 -25.892 1.00 69.88 271 HIS A C 1
ATOM 2112 O O . HIS A 1 271 ? 29.248 -11.225 -26.916 1.00 69.88 271 HIS A O 1
ATOM 2118 N N . ARG A 1 272 ? 29.339 -10.475 -24.808 1.00 64.88 272 ARG A N 1
ATOM 2119 C CA . ARG A 1 272 ? 30.809 -10.365 -24.781 1.00 64.88 272 ARG A CA 1
ATOM 2120 C C . ARG A 1 272 ? 31.511 -11.710 -24.969 1.00 64.88 272 ARG A C 1
ATOM 2122 O O . ARG A 1 272 ? 32.555 -11.759 -25.620 1.00 64.88 272 ARG A O 1
ATOM 2129 N N . VAL A 1 273 ? 30.970 -12.787 -24.398 1.00 67.00 273 VAL A N 1
ATOM 2130 C CA . VAL A 1 273 ? 31.498 -14.149 -24.586 1.00 67.00 273 VAL A CA 1
ATOM 2131 C C . VAL A 1 273 ? 31.328 -14.576 -26.043 1.00 67.00 273 VAL A C 1
ATOM 2133 O O . VAL A 1 273 ? 32.287 -15.042 -26.662 1.00 67.00 273 VAL A O 1
ATOM 2136 N N . ARG A 1 274 ? 30.149 -14.338 -26.628 1.00 75.56 274 ARG A N 1
ATOM 2137 C CA . ARG A 1 274 ? 29.875 -14.640 -28.035 1.00 75.56 274 ARG A CA 1
ATOM 2138 C C . ARG A 1 274 ? 30.818 -13.900 -28.986 1.00 75.56 274 ARG A C 1
ATOM 2140 O O . ARG A 1 274 ? 31.464 -14.553 -29.804 1.00 75.56 274 ARG A O 1
ATOM 2147 N N . ASP A 1 275 ? 30.960 -12.584 -28.841 1.00 74.56 275 ASP A N 1
ATOM 2148 C CA . ASP A 1 275 ? 31.841 -11.771 -29.695 1.00 74.56 275 ASP A CA 1
ATOM 2149 C C . ASP A 1 275 ? 33.289 -12.279 -29.664 1.00 74.56 275 ASP A C 1
ATOM 2151 O O . ASP A 1 275 ? 33.988 -12.302 -30.679 1.00 74.56 275 ASP A O 1
ATOM 2155 N N . ARG A 1 276 ? 33.752 -12.733 -28.493 1.00 69.06 276 ARG A N 1
ATOM 2156 C CA . ARG A 1 276 ? 35.095 -13.301 -28.339 1.00 69.06 276 ARG A CA 1
ATOM 2157 C C . ARG A 1 276 ? 35.241 -14.671 -28.982 1.00 69.06 276 ARG A C 1
ATOM 2159 O O . ARG A 1 276 ? 36.279 -14.916 -29.596 1.00 69.06 276 ARG A O 1
ATOM 2166 N N . ARG A 1 277 ? 34.238 -15.548 -28.875 1.00 73.31 277 ARG A N 1
ATOM 2167 C CA . ARG A 1 277 ? 34.233 -16.836 -29.588 1.00 73.31 277 ARG A CA 1
ATOM 2168 C C . ARG A 1 277 ? 34.290 -16.605 -31.100 1.00 73.31 277 ARG A C 1
ATOM 2170 O O . ARG A 1 277 ? 35.105 -17.224 -31.781 1.00 73.31 277 ARG A O 1
ATOM 2177 N N . GLU A 1 278 ? 33.513 -15.652 -31.613 1.00 77.38 278 GLU A N 1
ATOM 2178 C CA . GLU A 1 278 ? 33.537 -15.272 -33.031 1.00 77.38 278 GLU A CA 1
ATOM 2179 C C . GLU A 1 278 ? 34.901 -14.693 -33.451 1.00 77.38 278 GLU A C 1
ATOM 2181 O O . GLU A 1 278 ? 35.431 -15.059 -34.502 1.00 77.38 278 GLU A O 1
ATOM 2186 N N . LEU A 1 279 ? 35.522 -13.850 -32.617 1.00 76.62 279 LEU A N 1
ATOM 2187 C CA . LEU A 1 279 ? 36.862 -13.313 -32.869 1.00 76.62 279 LEU A CA 1
ATOM 2188 C C . LEU A 1 279 ? 37.939 -14.411 -32.881 1.00 76.62 279 LEU A C 1
ATOM 2190 O O . LEU A 1 279 ? 38.777 -14.424 -33.782 1.00 76.62 279 LEU A O 1
ATOM 2194 N N . ARG A 1 280 ? 37.910 -15.351 -31.924 1.00 75.25 280 ARG A N 1
ATOM 2195 C CA . ARG A 1 280 ? 38.835 -16.502 -31.882 1.00 75.25 280 ARG A CA 1
ATOM 2196 C C . ARG A 1 280 ? 38.706 -17.348 -33.148 1.00 75.25 280 ARG A C 1
ATOM 2198 O O . ARG A 1 280 ? 39.712 -17.631 -33.791 1.00 75.25 280 ARG A O 1
ATOM 2205 N N . GLN A 1 281 ? 37.479 -17.665 -33.560 1.00 79.88 281 GLN A N 1
ATOM 2206 C CA . GLN A 1 281 ? 37.235 -18.427 -34.787 1.00 79.88 281 GLN A CA 1
ATOM 2207 C C . GLN A 1 281 ? 37.756 -17.709 -36.037 1.00 79.88 281 GLN A C 1
ATOM 2209 O O . GLN A 1 281 ? 38.288 -18.362 -36.932 1.00 79.88 281 GLN A O 1
ATOM 2214 N N . ARG A 1 282 ? 37.632 -16.376 -36.111 1.00 80.69 282 ARG A N 1
ATOM 2215 C CA . ARG A 1 282 ? 38.213 -15.588 -37.212 1.00 80.69 282 ARG A CA 1
ATOM 2216 C C . ARG A 1 282 ? 39.738 -15.664 -37.209 1.00 80.69 282 ARG A C 1
ATOM 2218 O O . ARG A 1 282 ? 40.320 -15.992 -38.234 1.00 80.69 282 ARG A O 1
ATOM 2225 N N . LEU A 1 283 ? 40.375 -15.458 -36.056 1.00 81.38 283 LEU A N 1
ATOM 2226 C CA . LEU A 1 283 ? 41.835 -15.526 -35.931 1.00 81.38 283 LEU A CA 1
ATOM 2227 C C . LEU A 1 283 ? 42.395 -16.916 -36.269 1.00 81.38 283 LEU A C 1
ATOM 2229 O O . LEU A 1 283 ? 43.455 -17.022 -36.883 1.00 81.38 283 LEU A O 1
ATOM 2233 N N . GLU A 1 284 ? 41.692 -17.988 -35.905 1.00 80.75 284 GLU A N 1
ATOM 2234 C CA . GLU A 1 284 ? 42.080 -19.352 -36.273 1.00 80.75 284 GLU A CA 1
ATOM 2235 C C . GLU A 1 284 ? 41.928 -19.646 -37.766 1.00 80.75 284 GLU A C 1
ATOM 2237 O O . GLU A 1 284 ? 42.724 -20.412 -38.314 1.00 80.75 284 GLU A O 1
ATOM 2242 N N . ARG A 1 285 ? 40.914 -19.073 -38.426 1.00 82.69 285 ARG A N 1
ATOM 2243 C CA . ARG A 1 285 ? 40.761 -19.166 -39.886 1.00 82.69 285 ARG A CA 1
ATOM 2244 C C . ARG A 1 285 ? 41.889 -18.416 -40.581 1.00 82.69 285 ARG A C 1
ATOM 2246 O O . ARG A 1 285 ? 42.615 -19.028 -41.353 1.00 82.69 285 ARG A O 1
ATOM 2253 N N . ASP A 1 286 ? 42.135 -17.169 -40.188 1.00 85.56 286 ASP A N 1
ATOM 2254 C CA . ASP A 1 286 ? 43.222 -16.353 -40.736 1.00 85.56 286 ASP A CA 1
ATOM 2255 C C . ASP A 1 286 ? 44.591 -17.022 -40.555 1.00 85.56 286 ASP A C 1
ATOM 2257 O O . ASP A 1 286 ? 45.454 -16.950 -41.430 1.00 85.56 286 ASP A O 1
ATOM 2261 N N . ARG A 1 287 ? 44.817 -17.682 -39.413 1.00 81.69 287 ARG A N 1
ATOM 2262 C CA . ARG A 1 287 ? 46.049 -18.436 -39.166 1.00 81.69 287 ARG A CA 1
ATOM 2263 C C . ARG A 1 287 ? 46.170 -19.640 -40.099 1.00 81.69 287 ARG A C 1
ATOM 2265 O O . ARG A 1 287 ? 47.232 -19.824 -40.687 1.00 81.69 287 ARG A O 1
ATOM 2272 N N . ARG A 1 288 ? 45.101 -20.428 -40.250 1.00 82.06 288 ARG A N 1
ATOM 2273 C CA . ARG A 1 288 ? 45.070 -21.573 -41.173 1.00 82.06 288 ARG A CA 1
ATOM 2274 C C . ARG A 1 288 ? 45.310 -21.137 -42.614 1.00 82.06 288 ARG A C 1
ATOM 2276 O O . ARG A 1 288 ? 46.094 -21.777 -43.304 1.00 82.06 288 ARG A O 1
ATOM 2283 N N . ASP A 1 289 ? 44.707 -20.036 -43.041 1.00 84.69 289 ASP A N 1
ATOM 2284 C CA . ASP A 1 289 ? 44.867 -19.511 -44.398 1.00 84.69 289 ASP A CA 1
ATOM 2285 C C . ASP A 1 289 ? 46.315 -19.068 -44.658 1.00 84.69 289 ASP A C 1
ATOM 2287 O O . ASP A 1 289 ? 46.900 -19.418 -45.682 1.00 84.69 289 ASP A O 1
ATOM 2291 N N . ARG A 1 290 ? 46.955 -18.403 -43.684 1.00 82.00 290 ARG A N 1
ATOM 2292 C CA . ARG A 1 290 ? 48.386 -18.051 -43.766 1.00 82.00 290 ARG A CA 1
ATOM 2293 C C . ARG A 1 290 ? 49.297 -19.277 -43.812 1.00 82.00 290 ARG A C 1
ATOM 2295 O O . ARG A 1 290 ? 50.293 -19.264 -44.533 1.00 82.00 290 ARG A O 1
ATOM 2302 N N . GLU A 1 291 ? 48.989 -20.319 -43.041 1.00 84.06 291 GLU A N 1
ATOM 2303 C CA . GLU A 1 291 ? 49.742 -21.580 -43.049 1.00 84.06 291 GLU A CA 1
ATOM 2304 C C . GLU A 1 291 ? 49.590 -22.309 -44.399 1.00 84.06 291 GLU A C 1
ATOM 2306 O O . GLU A 1 291 ? 50.584 -22.773 -44.962 1.00 84.06 291 GLU A O 1
ATOM 2311 N N . TRP A 1 292 ? 48.386 -22.323 -44.980 1.00 80.00 292 TRP A N 1
ATOM 2312 C CA . TRP A 1 292 ? 48.127 -22.857 -46.323 1.00 80.00 292 TRP A CA 1
ATOM 2313 C C . TRP A 1 292 ? 48.845 -22.081 -47.431 1.00 80.00 292 TRP A C 1
ATOM 2315 O O . TRP A 1 292 ? 49.433 -22.689 -48.328 1.00 80.00 292 TRP A O 1
ATOM 2325 N N . ASP A 1 293 ? 48.846 -20.751 -47.363 1.00 84.06 293 ASP A N 1
ATOM 2326 C CA . ASP A 1 293 ? 49.557 -19.901 -48.318 1.00 84.06 293 ASP A CA 1
ATOM 2327 C C . ASP A 1 293 ? 51.075 -20.087 -48.237 1.00 84.06 293 ASP A C 1
ATOM 2329 O O . ASP A 1 293 ? 51.757 -20.089 -49.263 1.00 84.06 293 ASP A O 1
ATOM 2333 N N . ALA A 1 294 ? 51.617 -20.276 -47.032 1.00 78.94 294 ALA A N 1
ATOM 2334 C CA . ALA A 1 294 ? 53.033 -20.570 -46.834 1.00 78.94 294 ALA A CA 1
ATOM 2335 C C . ALA A 1 294 ? 53.425 -21.943 -47.407 1.00 78.94 294 ALA A C 1
ATOM 2337 O O . ALA A 1 294 ? 54.521 -22.080 -47.953 1.00 78.94 294 ALA A O 1
ATOM 2338 N N . LEU A 1 295 ? 52.534 -22.938 -47.326 1.00 78.69 295 LEU A N 1
ATOM 2339 C CA . LEU A 1 295 ? 52.733 -24.261 -47.924 1.00 78.69 295 LEU A CA 1
ATOM 2340 C C . LEU A 1 295 ? 52.644 -24.239 -49.456 1.00 78.69 295 LEU A C 1
ATOM 2342 O O . LEU A 1 295 ? 53.406 -24.948 -50.097 1.00 78.69 295 LEU A O 1
ATOM 2346 N N . ARG A 1 296 ? 51.776 -23.410 -50.056 1.00 75.19 296 ARG A N 1
ATOM 2347 C CA . ARG A 1 296 ? 51.677 -23.262 -51.526 1.00 75.19 296 ARG A CA 1
ATOM 2348 C C . ARG A 1 296 ? 52.869 -22.558 -52.176 1.00 75.19 296 ARG A C 1
ATOM 2350 O O . ARG A 1 296 ? 53.046 -22.665 -53.384 1.00 75.19 296 ARG A O 1
ATOM 2357 N N . ARG A 1 297 ? 53.624 -21.768 -51.409 1.00 72.44 297 ARG A N 1
ATOM 2358 C CA . ARG A 1 297 ? 54.801 -21.027 -51.900 1.00 72.44 297 ARG A CA 1
ATOM 2359 C C . ARG A 1 297 ? 56.110 -21.816 -51.792 1.00 72.44 297 ARG A C 1
ATOM 2361 O O . ARG A 1 297 ? 57.145 -21.287 -52.191 1.00 72.44 297 ARG A O 1
ATOM 2368 N N . ARG A 1 298 ? 56.075 -23.020 -51.219 1.00 61.34 298 ARG A N 1
ATOM 2369 C CA . ARG A 1 298 ? 57.183 -23.982 -51.220 1.00 61.34 298 ARG A CA 1
ATOM 2370 C C . ARG A 1 298 ? 56.985 -24.990 -52.339 1.00 61.34 298 ARG A C 1
ATOM 2372 O O . ARG A 1 298 ? 58.021 -25.407 -52.894 1.00 61.34 298 ARG A O 1
#

Nearest PDB structures (foldseek):
  7shn-assembly1_A  TM=1.878E-01  e=4.319E+00  Homo sapiens
  4s0f-assembly1_A  TM=1.943E-01  e=9.264E+00  Acetivibrio thermocellus ATCC 27405
  9baa-assembly1_A  TM=1.776E-01  e=7.655E+00  Acetivibrio thermocellus ATCC 27405

Secondary structure (DSSP, 8-state):
-------------HHHHHHHHHSS-HHHHHHHHHHHHHHHHHHHHHHH-TT-SS-SS-HHHHHHHHHHHTT-PPPHHHHHHHHHHS-GGGTHHHHHHHHHHHHHHHHHHH-TT-HHHHHHHHHHHHHHHHHHTSSHHHHHHHHHHHHHHHHHHHHHHHHHHHGGG--S---S----HHHHHHHHIIIIIHHHHHHHHHHHHHHHHHHHHT-SS----HHHHHHHHHHHHHHHHTTS--THHHHHHHHHHHHHHHT-S-HHHHHHHHHHHHHHHHHHHHHHHHHHHHHHHHHHHHHHT-

pLDDT: mean 71.94, std 16.86, range [32.78, 95.31]

Radius of gyration: 29.69 Å; Cα contacts (8 Å, |Δi|>4): 212; chains: 1; bounding box: 82×55×81 Å

Foldseek 3Di:
DDPPDDPPPVPCDVQNVVCVVPLDRPLVVLLVVLLQLLLCVFVVQCVVCVVDPGRQAASLRVVCVVCVVVVHHPDPVSVVVLCVLQPPVVLVLLVVLLLQLLVLLLVCLVPVPCSVSLSSSSVSQSSNCSNVSDPVSLVSSLVSNCVVLVVLLVVQVVVVVVCPVPDDDDDDDHSDNVVSVVSSVVRPVCSSCSSVCVVVVVVVVVVVVPPPDDPDDLLVVLLVVLVVVVVVCPVDDDPVSVVLSVVSVVLSVVPSPDPVVSVVVSVVSVVVVVVVVVVVVVVVVVVVVVVVVVVVVD

Mean predicted aligned error: 16.78 Å

Solvent-accessible surface area (backbone atoms only — not comparable to full-atom values): 16667 Å² total; per-residue (Å²): 137,82,90,79,75,74,85,68,75,70,74,71,51,70,61,56,52,46,26,64,75,66,74,42,57,56,58,56,52,56,40,48,50,53,36,50,51,52,21,51,45,55,54,51,35,38,69,75,35,73,88,42,98,60,50,91,60,22,64,64,56,46,49,47,51,51,30,51,75,70,77,35,84,57,56,69,67,65,70,48,44,52,65,62,54,57,33,76,95,42,60,64,52,42,59,49,24,33,52,50,18,19,50,28,32,51,58,26,53,83,38,92,79,44,47,66,32,46,37,51,17,51,52,25,44,51,53,19,28,43,52,60,57,39,70,62,49,58,57,53,22,54,56,58,39,39,49,64,45,52,54,44,30,52,52,23,51,56,50,58,73,61,43,86,81,62,88,83,74,90,79,91,76,84,45,46,49,70,57,44,50,47,43,44,45,68,47,43,52,43,59,72,44,33,33,76,44,43,64,59,52,49,49,50,51,54,57,55,68,66,46,88,66,74,78,80,53,66,60,60,52,49,51,49,54,47,49,53,52,51,63,64,44,72,80,56,92,57,80,67,55,58,53,49,48,50,51,50,51,52,47,52,68,64,39,80,55,56,79,64,56,39,48,52,52,49,52,53,50,53,51,55,52,48,56,48,54,53,49,50,54,48,54,53,48,56,49,51,52,52,54,52,54,58,59,73,75,106